Protein AF-A0AAD8YAI1-F1 (afdb_monomer_lite)

Foldseek 3Di:
DDPVVLVVVLVVLVVVPDPPQFFLCDPLNVVLVVLCVCPPPVNLVVVDDPVRVPDPVSVVVNVVSVVVSVLSVLLSCLLRPFAPQALSNLLVVCVVVDDDDPLEFEEEEAEESQLRCSLFNPLQVVLQVVLCVVCVVVVNNRHHYRGHRNYGYLDALQCCLPPPLSSVLSSQHQAYEYAYHLLLLVQQVDVVSQVCNCVGVVDPDGRDLVVRLVSVLSSVVSNVVRHPHQYEYEQYAAQWLDCPDPSNVSSVVSSVSLVCSLVVQCVVCVVPVPRHPSYYYFHLHVLLNVQQVVVCVPPVPPDDIQGSVQLVVQSSVLSSCCSVVVDFLVRQQVVPGNGRAARSRRHGGVNSSVSVSVSVSVVVVVVVD

Sequence (369 aa):
MNSSSLRQYLRSMNSRHIPPRQGRQGFWDKLLAGFLIAFSPIGVYYAASDNYRNNSNFTTTLVVTGIFGLVVLIAAEGLSRPPHNGPHEFVKQDEKKGKRDEDERVLVCLGDSLTHGACSANWVDDVGPYLTQQLQNKDKTTVKVNVVNAGQNSICTHTVLHEKVYDVVACQPDYIFIMIGTNDAMAIYRDDWAQERMHTWSLTEQPTEDVLIRNLTDTVKSLLDTTTANIAIATLPPFGENIDSDSNKIIQSINCRIKTLEYLFLGEIRNTRRETGRVSVIDVNSALWAEIIRQRSSHNITKTTHSIDKFLPYAIVMGMLHCVFGLSWNLVTRLLTGNAVLSESLHLNENGGCIVTNEVVKWLMDKMM

pLDDT: mean 84.52, std 16.37, range [33.59, 98.81]

Organism: NCBI:txid267567

Radius of gyration: 22.33 Å; chains: 1; bounding box: 77×53×48 Å

InterPro domains:
  IPR013830 SGNH hydrolase-type esterase domain [PF13472] (109-254)
  IPR036514 SGNH hydrolase superfamily [G3DSA:3.40.50.1110] (86-365)
  IPR051532 Diverse Ester Hydrolysis Enzymes [PTHR30383] (88-286)

Secondary structure (DSSP, 8-state):
--HHHHHHHHHHHHH--S---SSTT-HHHHHHHHHHHHT-HHHHHHHS-TTTTTSHHHHHHHHHHHHHHHHHHHHHHHHHSPPTT-HHHHHHHHHHH-SPPTTEEEEEEEESHHHH-SSS--HHHHHHHHHHHHHHTTT-TT-EEEEEEEE-TT--HHHIIIIIHHHHHHT--SEEEEE--HHHHHHHH-HHHHHHHHHHHT-SS---HHHHHHHHHHHHHHHHHH---EEEEEPPPPSSS-TTSHHHHHHHHHHHHHHHHHHHHHHHHTTSTT-TTSEEEE-HHHHHHHHHHHHHHHHT--PPPPPGGGHHHHHHHHHHHHHHH---HHHHHHHHT--SSBSSSSSB-HHHHHHHHHHHHHHHHHHT-

Structure (mmCIF, N/CA/C/O backbone):
data_AF-A0AAD8YAI1-F1
#
_entry.id   AF-A0AAD8YAI1-F1
#
loop_
_atom_site.group_PDB
_atom_site.id
_atom_site.type_symbol
_atom_site.label_atom_id
_atom_site.label_alt_id
_atom_site.label_comp_id
_atom_site.label_asym_id
_atom_site.label_entity_id
_atom_site.label_seq_id
_atom_site.pdbx_PDB_ins_code
_atom_site.Cartn_x
_atom_site.Cartn_y
_atom_site.Cartn_z
_atom_site.occupancy
_atom_site.B_iso_or_equiv
_atom_site.auth_seq_id
_atom_site.auth_comp_id
_atom_site.auth_asym_id
_atom_site.auth_atom_id
_atom_site.pdbx_PDB_model_num
ATOM 1 N N . MET A 1 1 ? -20.811 -13.460 10.511 1.00 50.59 1 MET A N 1
ATOM 2 C CA . MET A 1 1 ? -20.230 -14.746 10.989 1.00 50.59 1 MET A CA 1
ATOM 3 C C . MET A 1 1 ? -20.552 -14.947 12.464 1.00 50.59 1 MET A C 1
ATOM 5 O O . MET A 1 1 ? -20.643 -13.955 13.173 1.00 50.59 1 MET A O 1
ATOM 9 N N . ASN A 1 2 ? -20.727 -16.187 12.941 1.00 41.22 2 ASN A N 1
ATOM 10 C CA . ASN A 1 2 ? -20.906 -16.442 14.377 1.00 41.22 2 ASN A CA 1
ATOM 11 C C . ASN A 1 2 ? -19.535 -16.548 15.087 1.00 41.22 2 ASN A C 1
ATOM 13 O O . ASN A 1 2 ? -18.502 -16.787 14.461 1.00 41.22 2 ASN A O 1
ATOM 17 N N . SER A 1 3 ? -19.508 -16.390 16.408 1.00 47.94 3 SER A N 1
ATOM 18 C CA . SER A 1 3 ? -18.278 -16.451 17.215 1.00 47.94 3 SER A CA 1
ATOM 19 C C . SER A 1 3 ? -17.547 -17.804 17.146 1.00 47.94 3 SER A C 1
ATOM 21 O O . SER A 1 3 ? -16.361 -17.880 17.472 1.00 47.94 3 SER A O 1
ATOM 23 N N . SER A 1 4 ? -18.218 -18.873 16.701 1.00 46.91 4 SER A N 1
ATOM 24 C CA . SER A 1 4 ? -17.635 -20.215 16.592 1.00 46.91 4 SER A CA 1
ATOM 25 C C . SER A 1 4 ? -16.723 -20.373 15.369 1.00 46.91 4 SER A C 1
ATOM 27 O O . SER A 1 4 ? -15.661 -20.982 15.490 1.00 46.91 4 SER A O 1
ATOM 29 N N . SER A 1 5 ? -17.050 -19.741 14.234 1.00 57.69 5 SER A N 1
ATOM 30 C CA . SER A 1 5 ? -16.229 -19.804 13.017 1.00 57.69 5 SER A CA 1
ATOM 31 C C . SER A 1 5 ? -14.932 -18.998 13.138 1.00 57.69 5 SER A C 1
ATOM 33 O O . SER A 1 5 ? -13.891 -19.439 12.658 1.00 57.69 5 SER A O 1
ATOM 35 N N . LEU A 1 6 ? -14.955 -17.862 13.850 1.00 54.34 6 LEU A N 1
ATOM 36 C CA . LEU A 1 6 ? -13.740 -17.091 14.153 1.00 54.34 6 LEU A CA 1
ATOM 37 C C . LEU A 1 6 ? -12.808 -17.878 15.086 1.00 54.34 6 LEU A C 1
ATOM 39 O O . LEU A 1 6 ? -11.613 -17.974 14.833 1.00 54.34 6 LEU A O 1
ATOM 43 N N . ARG A 1 7 ? -13.355 -18.532 16.121 1.00 54.81 7 ARG A N 1
ATOM 44 C CA . ARG A 1 7 ? -12.572 -19.404 17.014 1.00 54.81 7 ARG A CA 1
ATOM 45 C C . ARG A 1 7 ? -11.975 -20.608 16.284 1.00 54.81 7 ARG A C 1
ATOM 47 O O . ARG A 1 7 ? -10.864 -21.018 16.607 1.00 54.81 7 ARG A O 1
ATOM 54 N N . GLN A 1 8 ? -12.683 -21.182 15.313 1.00 55.94 8 GLN A N 1
ATOM 55 C CA . GLN A 1 8 ? -12.158 -22.274 14.491 1.00 55.94 8 GLN A CA 1
ATOM 56 C C . GLN A 1 8 ? -11.035 -21.795 13.558 1.00 55.94 8 GLN A C 1
ATOM 58 O O . GLN A 1 8 ? -10.024 -22.486 13.430 1.00 55.94 8 GLN A O 1
ATOM 63 N N . TYR A 1 9 ? -11.159 -20.593 12.985 1.00 62.56 9 TYR A N 1
ATOM 64 C CA . TYR A 1 9 ? -10.095 -19.956 12.207 1.00 62.56 9 TYR A CA 1
ATOM 65 C C . TYR A 1 9 ? -8.844 -19.676 13.054 1.00 62.56 9 TYR A C 1
ATOM 67 O O . TYR A 1 9 ? -7.757 -20.119 12.687 1.00 62.56 9 TYR A O 1
ATOM 75 N N . LEU A 1 10 ? -9.001 -19.060 14.231 1.00 54.47 10 LEU A N 1
ATOM 76 C CA . LEU A 1 10 ? -7.910 -18.813 15.187 1.00 54.47 10 LEU A CA 1
ATOM 77 C C . LEU A 1 10 ? -7.203 -20.117 15.607 1.00 54.47 10 LEU A C 1
ATOM 79 O O . LEU A 1 10 ? -5.976 -20.197 15.639 1.00 54.47 10 LEU A O 1
ATOM 83 N N . ARG A 1 11 ? -7.964 -21.199 15.829 1.00 55.47 11 ARG A N 1
ATOM 84 C CA . ARG A 1 11 ? -7.396 -22.539 16.073 1.00 55.47 11 ARG A CA 1
ATOM 85 C C . ARG A 1 11 ? -6.626 -23.084 14.868 1.00 55.47 11 ARG A C 1
ATOM 87 O O . ARG A 1 11 ? -5.590 -23.717 15.055 1.00 55.47 11 ARG A O 1
ATOM 94 N N . SER A 1 12 ? -7.100 -22.831 13.648 1.00 56.34 12 SER A N 1
ATOM 95 C CA . SER A 1 12 ? -6.399 -23.231 12.422 1.00 56.34 12 SER A CA 1
ATOM 96 C C . SER A 1 12 ? -5.109 -22.431 12.194 1.00 56.34 12 SER A C 1
ATOM 98 O O . SER A 1 12 ? -4.113 -23.016 11.766 1.00 56.34 12 SER A O 1
ATOM 100 N N . MET A 1 13 ? -5.074 -21.147 12.579 1.00 52.41 13 MET A N 1
ATOM 101 C CA . MET A 1 13 ? -3.852 -20.333 12.603 1.00 52.41 13 MET A CA 1
ATOM 102 C C . MET A 1 13 ? -2.795 -20.943 13.528 1.00 52.41 13 MET A C 1
ATOM 104 O O . MET A 1 13 ? -1.653 -21.111 13.114 1.00 52.41 13 MET A O 1
ATOM 108 N N . ASN A 1 14 ? -3.181 -21.363 14.738 1.00 44.09 14 ASN A N 1
ATOM 109 C CA . ASN A 1 14 ? -2.258 -22.004 15.683 1.00 44.09 14 ASN A CA 1
ATOM 110 C C . ASN A 1 14 ? -1.660 -23.325 15.152 1.00 44.09 14 ASN A C 1
ATOM 112 O O . ASN A 1 14 ? -0.545 -23.690 15.528 1.00 44.09 14 ASN A O 1
ATOM 116 N N . SER A 1 15 ? -2.365 -24.024 14.252 1.00 38.72 15 SER A N 1
ATOM 117 C CA . SER A 1 15 ? -1.899 -25.277 13.633 1.00 38.72 15 SER A CA 1
ATOM 118 C C . SER A 1 15 ? -0.991 -25.096 12.404 1.00 38.72 15 SER A C 1
ATOM 120 O O . SER A 1 15 ? -0.271 -26.024 12.040 1.00 38.72 15 SER A O 1
ATOM 122 N N . ARG A 1 16 ? -0.971 -23.910 11.775 1.00 41.09 16 ARG A N 1
ATOM 123 C CA . ARG A 1 16 ? -0.048 -23.580 10.674 1.00 41.09 16 ARG A CA 1
ATOM 124 C C . ARG A 1 16 ? 1.193 -22.907 11.259 1.00 41.09 16 ARG A C 1
ATOM 126 O O . ARG A 1 16 ? 1.337 -21.694 11.225 1.00 41.09 16 ARG A O 1
ATOM 133 N N . HIS A 1 17 ? 2.078 -23.716 11.836 1.00 34.25 17 HIS A N 1
ATOM 134 C CA . HIS A 1 17 ? 3.231 -23.286 12.642 1.00 34.25 17 HIS A CA 1
ATOM 135 C C . HIS A 1 17 ? 4.399 -22.653 11.855 1.00 34.25 17 HIS A C 1
ATOM 137 O O . HIS A 1 17 ? 5.548 -22.697 12.289 1.00 34.25 17 HIS A O 1
ATOM 143 N N . ILE A 1 18 ? 4.126 -22.073 10.689 1.00 33.59 18 ILE A N 1
ATOM 144 C CA . ILE A 1 18 ? 5.107 -21.340 9.895 1.00 33.59 18 ILE A CA 1
ATOM 145 C C . ILE A 1 18 ? 4.375 -20.088 9.404 1.00 33.59 18 ILE A C 1
ATOM 147 O O . ILE A 1 18 ? 3.445 -20.244 8.605 1.00 33.59 18 ILE A O 1
ATOM 151 N N . PRO A 1 19 ? 4.724 -18.865 9.861 1.00 38.12 19 PRO A N 1
ATOM 152 C CA . PRO A 1 19 ? 4.250 -17.675 9.165 1.00 38.12 19 PRO A CA 1
ATOM 153 C C . PRO A 1 19 ? 4.671 -17.863 7.707 1.00 38.12 19 PRO A C 1
ATOM 155 O O . PRO A 1 19 ? 5.837 -18.199 7.479 1.00 38.12 19 PRO A O 1
ATOM 158 N N . PRO A 1 20 ? 3.764 -17.768 6.721 1.00 44.97 20 PRO A N 1
ATOM 159 C CA . PRO A 1 20 ? 4.169 -17.984 5.345 1.00 44.97 20 PRO A CA 1
ATOM 160 C C . PRO A 1 20 ? 5.327 -17.023 5.076 1.00 44.97 20 PRO A C 1
ATOM 162 O O . PRO A 1 20 ? 5.156 -15.810 5.221 1.00 44.97 20 PRO A O 1
ATOM 165 N N . ARG A 1 21 ? 6.515 -17.556 4.734 1.00 50.28 21 ARG A N 1
ATOM 166 C CA . ARG A 1 21 ? 7.537 -16.758 4.044 1.00 50.28 21 ARG A CA 1
ATOM 167 C C . ARG A 1 21 ? 6.783 -15.972 2.981 1.00 50.28 21 ARG A C 1
ATOM 169 O O . ARG A 1 21 ? 5.948 -16.554 2.284 1.00 50.28 21 ARG A O 1
ATOM 176 N N . GLN A 1 22 ? 6.946 -14.653 2.967 1.00 56.53 22 GLN A N 1
ATOM 177 C CA . GLN A 1 22 ? 6.039 -13.818 2.200 1.00 56.53 22 GLN A CA 1
ATOM 178 C C . GLN A 1 22 ? 6.107 -14.169 0.711 1.00 56.53 22 GLN A C 1
ATOM 180 O O . GLN A 1 22 ? 7.108 -13.923 0.047 1.00 56.53 22 GLN A O 1
ATOM 185 N N . GLY A 1 23 ? 5.009 -14.729 0.201 1.00 53.53 23 GLY A N 1
ATOM 186 C CA . GLY A 1 23 ? 4.851 -15.099 -1.202 1.00 53.53 23 GLY A CA 1
ATOM 187 C C . GLY A 1 23 ? 4.806 -16.608 -1.431 1.00 53.53 23 GLY A C 1
ATOM 188 O O . GLY A 1 23 ? 5.552 -17.387 -0.843 1.00 53.53 23 GLY A O 1
ATOM 189 N N . ARG A 1 24 ? 3.929 -17.034 -2.343 1.00 54.88 24 ARG A N 1
ATOM 190 C CA . ARG A 1 24 ? 4.043 -18.356 -2.963 1.00 54.88 24 ARG A CA 1
ATOM 191 C C . ARG A 1 24 ? 5.287 -18.302 -3.865 1.00 54.88 24 ARG A C 1
ATOM 193 O O . ARG A 1 24 ? 5.203 -17.774 -4.962 1.00 54.88 24 ARG A O 1
ATOM 200 N N . GLN A 1 25 ? 6.442 -18.769 -3.380 1.00 53.12 25 GLN A N 1
ATOM 201 C CA . GLN A 1 25 ? 7.738 -18.710 -4.088 1.00 53.12 25 GLN A CA 1
ATOM 202 C C . GLN A 1 25 ? 8.111 -17.283 -4.543 1.00 53.12 25 GLN A C 1
ATOM 204 O O . GLN A 1 25 ? 7.987 -16.933 -5.721 1.00 53.12 25 GLN A O 1
ATOM 209 N N . GLY A 1 26 ? 8.546 -16.444 -3.599 1.00 54.16 26 GLY A N 1
ATOM 210 C CA . GLY A 1 26 ? 8.821 -15.029 -3.852 1.00 54.16 26 GLY A CA 1
ATOM 211 C C . GLY A 1 26 ? 9.903 -14.792 -4.914 1.00 54.16 26 GLY A C 1
ATOM 212 O O . GLY A 1 26 ? 10.746 -15.647 -5.188 1.00 54.16 26 GLY A O 1
ATOM 213 N N . PHE A 1 27 ? 9.923 -13.589 -5.497 1.00 61.16 27 PHE A N 1
ATOM 214 C CA . PHE A 1 27 ? 10.999 -13.139 -6.394 1.00 61.16 27 PHE A CA 1
ATOM 215 C C . PHE A 1 27 ? 12.391 -13.362 -5.776 1.00 61.16 27 PHE A C 1
ATOM 217 O O . PHE A 1 27 ? 13.295 -13.850 -6.450 1.00 61.16 27 PHE A O 1
ATOM 224 N N . TRP A 1 28 ? 12.532 -13.093 -4.474 1.00 61.22 28 TRP A N 1
ATOM 225 C CA . TRP A 1 28 ? 13.762 -13.323 -3.717 1.00 61.22 28 TRP A CA 1
ATOM 226 C C . TRP A 1 28 ? 14.131 -14.801 -3.593 1.00 61.22 28 TRP A C 1
ATOM 228 O O . TRP A 1 28 ? 15.311 -15.122 -3.677 1.00 61.22 28 TRP A O 1
ATOM 238 N N . ASP A 1 29 ? 13.152 -15.706 -3.495 1.00 62.75 29 ASP A N 1
ATOM 239 C CA . ASP A 1 29 ? 13.409 -17.151 -3.513 1.00 62.75 29 ASP A CA 1
ATOM 240 C C . ASP A 1 29 ? 13.917 -17.600 -4.889 1.00 62.75 29 ASP A C 1
ATOM 242 O O . ASP A 1 29 ? 14.833 -18.414 -4.970 1.00 62.75 29 ASP A O 1
ATOM 246 N N . LYS A 1 30 ? 13.371 -17.044 -5.982 1.00 64.19 30 LYS A N 1
ATOM 247 C CA . LYS A 1 30 ? 13.841 -17.322 -7.352 1.00 64.19 30 LYS A CA 1
ATOM 248 C C . LYS A 1 30 ? 15.233 -16.745 -7.605 1.00 64.19 30 LYS A C 1
ATOM 250 O O . LYS A 1 30 ? 16.058 -17.413 -8.222 1.00 64.19 30 LYS A O 1
ATOM 255 N N . LEU A 1 31 ? 15.507 -15.536 -7.117 1.00 64.25 31 LEU A N 1
ATOM 256 C CA . LEU A 1 31 ? 16.817 -14.892 -7.230 1.00 64.25 31 LEU A CA 1
ATOM 257 C C . LEU A 1 31 ? 17.863 -15.658 -6.411 1.00 64.25 31 LEU A C 1
ATOM 259 O O . LEU A 1 31 ? 18.948 -15.946 -6.913 1.00 64.25 31 LEU A O 1
ATOM 263 N N . LEU A 1 32 ? 17.504 -16.081 -5.196 1.00 63.53 32 LEU A N 1
ATOM 264 C CA . LEU A 1 32 ? 18.340 -16.932 -4.358 1.00 63.53 32 LEU A CA 1
ATOM 265 C C . LEU A 1 32 ? 18.574 -18.304 -5.000 1.00 63.53 32 LEU A C 1
ATOM 267 O O . LEU A 1 32 ? 19.712 -18.757 -5.053 1.00 63.53 32 LEU A O 1
ATOM 271 N N . ALA A 1 33 ? 17.535 -18.957 -5.526 1.00 62.88 33 ALA A N 1
ATOM 272 C CA . ALA A 1 33 ? 17.666 -20.235 -6.222 1.00 62.88 33 ALA A CA 1
ATOM 273 C C . ALA A 1 33 ? 18.548 -20.108 -7.473 1.00 62.88 33 ALA A C 1
ATOM 275 O O . ALA A 1 33 ? 19.443 -20.924 -7.674 1.00 62.88 33 ALA A O 1
ATOM 276 N N . GLY A 1 34 ? 18.354 -19.057 -8.274 1.00 62.25 34 GLY A N 1
ATOM 277 C CA . GLY A 1 34 ? 19.193 -18.752 -9.432 1.00 62.25 34 GLY A CA 1
ATOM 278 C C . GLY A 1 34 ? 20.656 -18.534 -9.046 1.00 62.25 34 GLY A C 1
ATOM 279 O O . GLY A 1 34 ? 21.545 -19.093 -9.686 1.00 62.25 34 GLY A O 1
ATOM 280 N N . PHE A 1 35 ? 20.912 -17.801 -7.957 1.00 64.38 35 PHE A N 1
ATOM 281 C CA . PHE A 1 35 ? 22.257 -17.629 -7.413 1.00 64.38 35 PHE A CA 1
ATOM 282 C C . PHE A 1 35 ? 22.861 -18.960 -6.942 1.00 64.38 35 PHE A C 1
ATOM 284 O O . PHE A 1 35 ? 23.968 -19.307 -7.345 1.00 64.38 35 PHE A O 1
ATOM 291 N N . LEU A 1 36 ? 22.132 -19.738 -6.137 1.00 62.28 36 LEU A N 1
ATOM 292 C CA . LEU A 1 36 ? 22.597 -21.031 -5.630 1.00 62.28 36 LEU A CA 1
ATOM 293 C C . LEU A 1 36 ? 22.905 -22.018 -6.763 1.00 62.28 36 LEU A C 1
ATOM 295 O O . LEU A 1 36 ? 23.859 -22.783 -6.653 1.00 62.28 36 LEU A O 1
ATOM 299 N N . ILE A 1 37 ? 22.144 -21.988 -7.859 1.00 62.34 37 ILE A N 1
ATOM 300 C CA . ILE A 1 37 ? 22.394 -22.818 -9.043 1.00 62.34 37 ILE A CA 1
ATOM 301 C C . ILE A 1 37 ? 23.645 -22.332 -9.788 1.00 62.34 37 ILE A C 1
ATOM 303 O O . ILE A 1 37 ? 24.551 -23.129 -10.038 1.00 62.34 37 ILE A O 1
ATOM 307 N N . ALA A 1 38 ? 23.722 -21.037 -10.109 1.00 55.88 38 ALA A N 1
ATOM 308 C CA . ALA A 1 38 ? 24.805 -20.465 -10.911 1.00 55.88 38 ALA A CA 1
ATOM 309 C C . ALA A 1 38 ? 26.163 -20.436 -10.185 1.00 55.88 38 ALA A C 1
ATOM 311 O O . ALA A 1 38 ? 27.207 -20.517 -10.829 1.00 55.88 38 ALA A O 1
ATOM 312 N N . PHE A 1 39 ? 26.154 -20.354 -8.853 1.00 57.69 39 PHE A N 1
ATOM 313 C CA . PHE A 1 39 ? 27.347 -20.147 -8.029 1.00 57.69 39 PHE A CA 1
ATOM 314 C C . PHE A 1 39 ? 27.543 -21.223 -6.958 1.00 57.69 39 PHE A C 1
ATOM 316 O O . PHE A 1 39 ? 28.296 -21.024 -6.003 1.00 57.69 39 PHE A O 1
ATOM 323 N N . SER A 1 40 ? 26.899 -22.387 -7.111 1.00 60.12 40 SER A N 1
ATOM 324 C CA . SER A 1 40 ? 27.221 -23.538 -6.267 1.00 60.12 40 SER A CA 1
ATOM 325 C C . SER A 1 40 ? 28.721 -23.855 -6.365 1.00 60.12 40 SER A C 1
ATOM 327 O O . SER A 1 40 ? 29.305 -23.745 -7.450 1.00 60.12 40 SER A O 1
ATOM 329 N N . PRO A 1 41 ? 29.354 -24.319 -5.269 1.00 54.88 41 PRO A N 1
ATOM 330 C CA . PRO A 1 41 ? 30.733 -24.798 -5.305 1.00 54.88 41 PRO A CA 1
ATOM 331 C C . PRO A 1 41 ? 30.946 -25.817 -6.424 1.00 54.88 41 PRO A C 1
ATOM 333 O O . PRO A 1 41 ? 31.990 -25.815 -7.054 1.00 54.88 41 PRO A O 1
ATOM 336 N N . ILE A 1 42 ? 29.923 -26.622 -6.724 1.00 56.59 42 ILE A N 1
ATOM 337 C CA . ILE A 1 42 ? 29.889 -27.593 -7.818 1.00 56.59 42 ILE A CA 1
ATOM 338 C C . ILE A 1 42 ? 29.943 -26.895 -9.189 1.00 56.59 42 ILE A C 1
ATOM 340 O O . ILE A 1 42 ? 30.797 -27.235 -10.002 1.00 56.59 42 ILE A O 1
ATOM 344 N N . GLY A 1 43 ? 29.095 -25.895 -9.446 1.00 56.34 43 GLY A N 1
ATOM 345 C CA . GLY A 1 43 ? 29.077 -25.151 -10.713 1.00 56.34 43 GLY A CA 1
ATOM 346 C C . GLY A 1 43 ? 30.387 -24.410 -10.996 1.00 56.34 43 GLY A C 1
ATOM 347 O O . GLY A 1 43 ? 30.932 -24.512 -12.095 1.00 56.34 43 GLY A O 1
ATOM 348 N N . VAL A 1 44 ? 30.953 -23.750 -9.982 1.00 58.12 44 VAL A N 1
ATOM 349 C CA . VAL A 1 44 ? 32.259 -23.071 -10.083 1.00 58.12 44 VAL A CA 1
ATOM 350 C C . VAL A 1 44 ? 33.405 -24.085 -10.231 1.00 58.12 44 VAL A C 1
ATOM 352 O O . VAL A 1 44 ? 34.343 -23.856 -10.993 1.00 58.12 44 VAL A O 1
ATOM 355 N N . TYR A 1 45 ? 33.318 -25.236 -9.558 1.00 58.94 45 TYR A N 1
ATOM 356 C CA . TYR A 1 45 ? 34.311 -26.313 -9.631 1.00 58.94 45 TYR A CA 1
ATOM 357 C C . TYR A 1 45 ? 34.331 -27.038 -10.984 1.00 58.94 45 TYR A C 1
ATOM 359 O O . TYR A 1 45 ? 35.408 -27.448 -11.420 1.00 58.94 45 TYR A O 1
ATOM 367 N N . TYR A 1 46 ? 33.179 -27.183 -11.650 1.00 58.16 46 TYR A N 1
ATOM 368 C CA . TYR A 1 46 ? 33.070 -27.776 -12.990 1.00 58.16 46 TYR A CA 1
ATOM 369 C C . TYR A 1 46 ? 33.413 -26.791 -14.118 1.00 58.16 46 TYR A C 1
ATOM 371 O O . TYR A 1 46 ? 33.902 -27.220 -15.159 1.00 58.16 46 TYR A O 1
ATOM 379 N N . ALA A 1 47 ? 33.195 -25.487 -13.923 1.00 56.59 47 ALA A N 1
ATOM 380 C CA . ALA A 1 47 ? 33.562 -24.457 -14.900 1.00 56.59 47 ALA A CA 1
ATOM 381 C C . ALA A 1 47 ? 35.067 -24.115 -14.895 1.00 56.59 47 ALA A C 1
ATOM 383 O O . ALA A 1 47 ? 35.589 -23.582 -15.875 1.00 56.59 47 ALA A O 1
ATOM 384 N N . ALA A 1 48 ? 35.779 -24.416 -13.806 1.00 59.06 48 ALA A N 1
ATO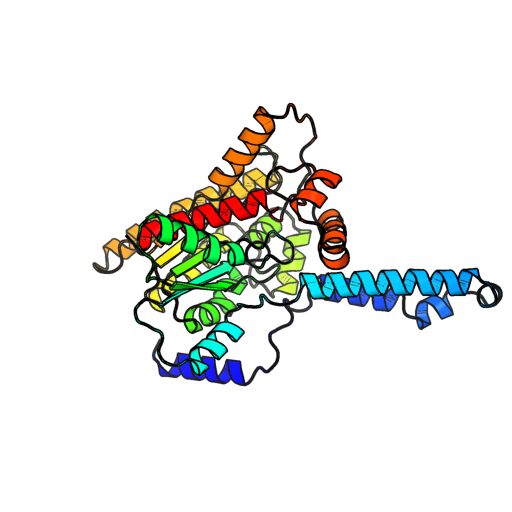M 385 C CA . ALA A 1 48 ? 37.213 -24.182 -13.685 1.00 59.06 48 ALA A CA 1
ATOM 386 C C . ALA A 1 48 ? 38.022 -25.346 -14.289 1.00 59.06 48 ALA A C 1
ATOM 388 O O . ALA A 1 48 ? 37.945 -26.476 -13.809 1.00 59.06 48 ALA A O 1
ATOM 389 N N . SER A 1 49 ? 38.838 -25.068 -15.313 1.00 58.03 49 SER A N 1
ATOM 390 C CA . SER A 1 49 ? 39.816 -26.038 -15.829 1.00 58.03 49 SER A CA 1
ATOM 391 C C . SER A 1 49 ? 40.876 -26.373 -14.770 1.00 58.03 49 SER A C 1
ATOM 393 O O . SER A 1 49 ? 41.129 -25.577 -13.861 1.00 58.03 49 SER A O 1
ATOM 395 N N . ASP A 1 50 ? 41.544 -27.524 -14.894 1.00 57.09 50 ASP A N 1
ATOM 396 C CA . ASP A 1 50 ? 42.547 -27.978 -13.914 1.00 57.09 50 ASP A CA 1
ATOM 397 C C . ASP A 1 50 ? 43.701 -26.978 -13.700 1.00 57.09 50 ASP A C 1
ATOM 399 O O . ASP A 1 50 ? 44.252 -26.895 -12.603 1.00 57.09 50 ASP A O 1
ATOM 403 N N . ASN A 1 51 ? 43.996 -26.126 -14.690 1.00 54.00 51 ASN A N 1
ATOM 404 C CA . ASN A 1 51 ? 44.993 -25.053 -14.578 1.00 54.00 51 ASN A CA 1
ATOM 405 C C . ASN A 1 51 ? 44.547 -23.868 -13.699 1.00 54.00 51 ASN A C 1
ATOM 407 O O . ASN A 1 51 ? 45.389 -23.097 -13.239 1.00 54.00 51 ASN A O 1
ATOM 411 N N . TYR A 1 52 ? 43.246 -23.697 -13.452 1.00 55.62 52 TYR A N 1
ATOM 412 C CA . TYR A 1 52 ? 42.718 -22.599 -12.636 1.00 55.62 52 TYR A CA 1
ATOM 413 C C . TYR A 1 52 ? 42.736 -22.929 -11.134 1.00 55.62 52 TYR A C 1
ATOM 415 O O . TYR A 1 52 ? 42.828 -22.025 -10.309 1.00 55.62 52 TYR A O 1
ATOM 423 N N . ARG A 1 53 ? 42.711 -24.219 -10.771 1.00 56.59 53 ARG A N 1
ATOM 424 C CA . ARG A 1 53 ? 42.533 -24.706 -9.388 1.00 56.59 53 ARG A CA 1
ATOM 425 C C . ARG A 1 53 ? 43.710 -24.415 -8.445 1.00 56.59 53 ARG A C 1
ATOM 427 O O . ARG A 1 53 ? 43.494 -24.290 -7.246 1.00 56.59 53 ARG A O 1
ATOM 434 N N . ASN A 1 54 ? 44.925 -24.253 -8.974 1.00 57.34 54 ASN A N 1
ATOM 435 C CA . ASN A 1 54 ? 46.146 -23.998 -8.189 1.00 57.34 54 ASN A CA 1
ATOM 436 C C . ASN A 1 54 ? 46.561 -22.514 -8.124 1.00 57.34 54 ASN A C 1
ATOM 438 O O . ASN A 1 54 ? 47.680 -22.203 -7.721 1.00 57.34 54 ASN A O 1
ATOM 442 N N . ASN A 1 55 ? 45.691 -21.589 -8.536 1.00 61.88 55 ASN A N 1
ATOM 443 C CA . ASN A 1 55 ? 46.018 -20.168 -8.643 1.00 61.88 55 ASN A CA 1
ATOM 444 C C . ASN A 1 55 ? 45.364 -19.348 -7.511 1.00 61.88 55 ASN A C 1
ATOM 446 O O . ASN A 1 55 ? 44.208 -19.585 -7.164 1.00 61.88 55 ASN A O 1
ATOM 450 N N . SER A 1 56 ? 46.055 -18.333 -6.978 1.00 61.84 56 SER A N 1
ATOM 451 C CA . SER A 1 56 ? 45.507 -17.366 -6.001 1.00 61.84 56 SER A CA 1
ATOM 452 C C . SER A 1 56 ? 44.225 -16.679 -6.497 1.00 61.84 56 SER A C 1
ATOM 454 O O . SER A 1 56 ? 43.367 -16.277 -5.705 1.00 61.84 56 SER A O 1
ATOM 456 N 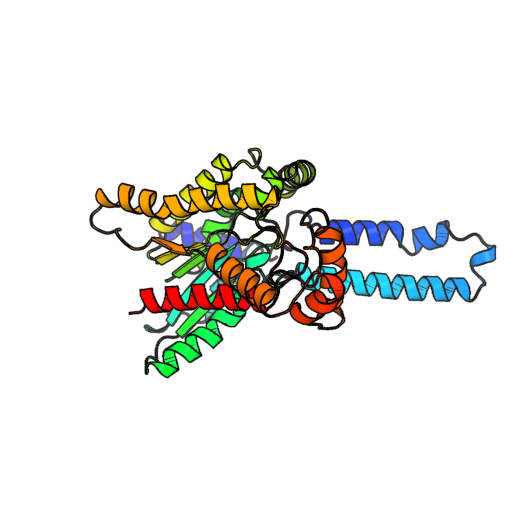N . ASN A 1 57 ? 44.055 -16.614 -7.817 1.00 66.94 57 ASN A N 1
ATOM 457 C CA . ASN A 1 57 ? 42.837 -16.152 -8.472 1.00 66.94 57 ASN A CA 1
ATOM 458 C C . ASN A 1 57 ? 41.610 -17.016 -8.137 1.00 66.94 57 ASN A C 1
ATOM 460 O O . ASN A 1 57 ? 40.534 -16.463 -7.949 1.00 66.94 57 ASN A O 1
ATOM 464 N N . PHE A 1 58 ? 41.749 -18.338 -7.980 1.00 70.06 58 PHE A N 1
ATOM 465 C CA . PHE A 1 58 ? 40.623 -19.225 -7.659 1.00 70.06 58 PHE A CA 1
ATOM 466 C C . PHE A 1 58 ? 40.092 -18.991 -6.242 1.00 70.06 58 PHE A C 1
ATOM 468 O O . PHE A 1 58 ? 38.886 -18.834 -6.046 1.00 70.06 58 PHE A O 1
ATOM 475 N N . THR A 1 59 ? 40.990 -18.870 -5.262 1.00 73.31 59 THR A N 1
ATOM 476 C CA . THR A 1 59 ? 40.627 -18.505 -3.885 1.00 73.31 59 THR A CA 1
ATOM 477 C C . THR A 1 59 ? 39.962 -17.130 -3.839 1.00 73.31 59 THR A C 1
ATOM 479 O O . THR A 1 59 ? 38.943 -16.959 -3.174 1.00 73.31 59 THR A O 1
ATOM 482 N N . THR A 1 60 ? 40.485 -16.161 -4.595 1.00 75.19 60 THR A N 1
ATOM 483 C CA . THR A 1 60 ? 39.900 -14.815 -4.693 1.00 75.19 60 THR A CA 1
ATOM 484 C C . THR A 1 60 ? 38.485 -14.859 -5.280 1.00 75.19 60 THR A C 1
ATOM 486 O O . THR A 1 60 ? 37.568 -14.271 -4.710 1.00 75.19 60 THR A O 1
ATOM 489 N N . THR A 1 61 ? 38.269 -15.602 -6.371 1.00 76.62 61 THR A N 1
ATOM 490 C CA . THR A 1 61 ? 36.941 -15.788 -6.978 1.00 76.62 61 THR A CA 1
ATOM 491 C C . THR A 1 61 ? 35.954 -16.434 -6.008 1.00 76.62 61 THR A C 1
ATOM 493 O O . THR A 1 61 ? 34.818 -15.970 -5.907 1.00 76.62 61 THR A O 1
ATOM 496 N N . LEU A 1 62 ? 36.374 -17.460 -5.262 1.00 77.38 62 LEU A N 1
ATOM 497 C CA . LEU A 1 62 ? 35.531 -18.103 -4.251 1.00 77.38 62 LEU A CA 1
ATOM 498 C C . LEU A 1 62 ? 35.140 -17.136 -3.130 1.00 77.38 62 LEU A C 1
ATOM 500 O O . LEU A 1 62 ? 33.969 -17.079 -2.762 1.00 77.38 62 LEU A O 1
ATOM 504 N N . VAL A 1 63 ? 36.089 -16.346 -2.622 1.00 79.00 63 VAL A N 1
ATOM 505 C CA . VAL A 1 63 ? 35.824 -15.351 -1.572 1.00 79.00 63 VAL A CA 1
ATOM 506 C C . VAL A 1 63 ? 34.852 -14.279 -2.065 1.00 79.00 63 VAL A C 1
ATOM 508 O O . VAL A 1 63 ? 33.860 -14.007 -1.392 1.00 79.00 63 VAL A O 1
ATOM 511 N N . VAL A 1 64 ? 35.076 -13.708 -3.253 1.00 79.06 64 VAL A N 1
ATOM 512 C CA . VAL A 1 64 ? 34.185 -12.684 -3.831 1.00 79.06 64 VAL A CA 1
ATOM 513 C C . VAL A 1 64 ? 32.779 -13.239 -4.065 1.00 79.06 64 VAL A C 1
ATOM 515 O O . VAL A 1 64 ? 31.794 -12.594 -3.711 1.00 79.06 64 VAL A O 1
ATOM 518 N N . THR A 1 65 ? 32.677 -14.459 -4.596 1.00 76.44 65 THR A N 1
ATOM 519 C CA . THR A 1 65 ? 31.388 -15.132 -4.817 1.00 76.44 65 THR A CA 1
ATOM 520 C C . THR A 1 65 ? 30.674 -15.413 -3.495 1.00 76.44 65 THR A C 1
ATOM 522 O O . THR A 1 65 ? 29.470 -15.193 -3.387 1.00 76.44 65 THR A O 1
ATOM 525 N N . GLY A 1 66 ? 31.412 -15.844 -2.467 1.00 78.31 66 GLY A N 1
ATOM 526 C CA . GLY A 1 66 ? 30.878 -16.067 -1.126 1.00 78.31 66 GLY A CA 1
ATOM 527 C C . GLY A 1 66 ? 30.340 -14.786 -0.485 1.00 78.31 66 GLY A C 1
ATOM 528 O O . GLY A 1 66 ? 29.232 -14.791 0.047 1.00 78.31 66 GLY A O 1
ATOM 529 N N . ILE A 1 67 ? 31.076 -13.673 -0.593 1.00 82.31 67 ILE A N 1
ATOM 530 C CA . ILE A 1 67 ? 30.632 -12.357 -0.104 1.00 82.31 67 ILE A CA 1
ATOM 531 C C . ILE A 1 67 ? 29.370 -11.909 -0.843 1.00 82.31 67 ILE A C 1
ATOM 533 O O . ILE A 1 67 ? 28.405 -11.488 -0.208 1.00 82.31 67 ILE A O 1
ATOM 537 N N . PHE A 1 68 ? 29.347 -12.030 -2.171 1.00 80.12 68 PHE A N 1
ATOM 538 C CA . PHE A 1 68 ? 28.173 -11.668 -2.961 1.00 80.12 68 PHE A CA 1
ATOM 539 C C . PHE A 1 68 ? 26.953 -12.530 -2.600 1.00 80.12 68 PHE A C 1
ATOM 541 O O . PHE A 1 68 ? 25.858 -12.003 -2.418 1.00 80.12 68 PHE A O 1
ATOM 548 N N . GLY A 1 69 ? 27.142 -13.838 -2.407 1.00 77.75 69 GLY A N 1
ATOM 549 C CA . GLY A 1 69 ? 26.083 -14.735 -1.948 1.00 77.75 69 GLY A CA 1
ATOM 550 C C . GLY A 1 69 ? 25.533 -14.360 -0.575 1.00 77.75 69 GLY A C 1
ATOM 551 O O . GLY A 1 69 ? 24.319 -14.359 -0.378 1.00 77.75 69 GLY A O 1
ATOM 552 N N . LEU A 1 70 ? 26.406 -13.971 0.358 1.00 81.81 70 LEU A N 1
ATOM 553 C CA . LEU A 1 70 ? 25.998 -13.481 1.673 1.00 81.81 70 LEU A CA 1
ATOM 554 C C . LEU A 1 70 ? 25.195 -12.175 1.574 1.00 81.81 70 LEU A C 1
ATOM 556 O O . LEU A 1 70 ? 24.170 -12.041 2.234 1.00 81.81 70 LEU A O 1
ATOM 560 N N . VAL A 1 71 ? 25.618 -11.239 0.721 1.00 82.88 71 VAL A N 1
ATOM 561 C CA . VAL A 1 71 ? 24.889 -9.987 0.449 1.00 82.88 71 VAL A CA 1
ATOM 562 C C . VAL A 1 71 ? 23.485 -10.268 -0.086 1.00 82.88 71 VAL A C 1
ATOM 564 O O . VAL A 1 71 ? 22.515 -9.699 0.413 1.00 82.88 71 VAL A O 1
ATOM 567 N N . VAL A 1 72 ? 23.358 -11.179 -1.056 1.00 79.00 72 VAL A N 1
ATOM 568 C CA . VAL A 1 72 ? 22.058 -11.589 -1.608 1.00 79.00 72 VAL A CA 1
ATOM 569 C C . VAL A 1 72 ? 21.182 -12.232 -0.534 1.00 79.00 72 VAL A C 1
ATOM 571 O O . VAL A 1 72 ? 19.996 -11.926 -0.470 1.00 79.00 72 VAL A O 1
ATOM 574 N N . LEU A 1 73 ? 21.747 -13.079 0.330 1.00 80.25 73 LEU A N 1
ATOM 575 C CA . LEU A 1 73 ? 21.017 -13.709 1.434 1.00 80.25 73 LEU A CA 1
ATOM 576 C C . LEU A 1 73 ? 20.503 -12.686 2.452 1.00 80.25 73 LEU A C 1
ATOM 578 O O . LEU A 1 73 ? 19.336 -12.745 2.828 1.00 80.25 73 LEU A O 1
ATOM 582 N N . ILE A 1 74 ? 21.349 -11.740 2.873 1.00 83.00 74 ILE A N 1
ATOM 583 C CA . ILE A 1 74 ? 20.962 -10.672 3.807 1.00 83.00 74 ILE A CA 1
ATOM 584 C C . ILE A 1 74 ? 19.848 -9.815 3.201 1.00 83.00 74 ILE A C 1
ATOM 586 O O . ILE A 1 74 ? 18.863 -9.528 3.879 1.00 83.00 74 ILE A O 1
ATOM 590 N N . ALA A 1 75 ? 19.972 -9.437 1.925 1.00 80.94 75 ALA A N 1
ATOM 591 C CA . ALA A 1 75 ? 18.944 -8.668 1.233 1.00 80.94 75 ALA A CA 1
ATOM 592 C C . ALA A 1 75 ? 17.640 -9.468 1.089 1.00 80.94 75 ALA A C 1
ATOM 594 O O . ALA A 1 75 ? 16.572 -8.954 1.395 1.00 80.94 75 ALA A O 1
ATOM 595 N N . ALA A 1 76 ? 17.709 -10.740 0.687 1.00 79.00 76 ALA A N 1
ATOM 596 C CA . ALA A 1 76 ? 16.532 -11.593 0.557 1.00 79.00 76 ALA A CA 1
ATOM 597 C C . ALA A 1 76 ? 15.795 -11.748 1.895 1.00 79.00 76 ALA A C 1
ATOM 599 O O . ALA A 1 76 ? 14.576 -11.599 1.934 1.00 79.00 76 ALA A O 1
ATOM 600 N N . GLU A 1 77 ? 16.514 -11.995 2.992 1.00 81.75 77 GLU A N 1
ATOM 601 C CA . GLU A 1 77 ? 15.918 -12.087 4.328 1.00 81.75 77 GLU A CA 1
ATOM 602 C C . GLU A 1 77 ? 15.320 -10.741 4.759 1.00 81.75 77 GLU A C 1
ATOM 604 O O . GLU A 1 77 ? 14.151 -10.680 5.132 1.00 81.75 77 GLU A O 1
ATOM 609 N N . GLY A 1 78 ? 16.080 -9.648 4.644 1.00 82.31 78 GLY A N 1
ATOM 610 C CA . GLY A 1 78 ? 15.626 -8.312 5.041 1.00 82.31 78 GLY A CA 1
ATOM 611 C C . GLY A 1 78 ? 14.385 -7.843 4.281 1.00 82.31 78 GLY A C 1
ATOM 612 O O . GLY A 1 78 ? 13.503 -7.223 4.869 1.00 82.31 78 GLY A O 1
ATOM 613 N N . LEU A 1 79 ? 14.285 -8.189 2.997 1.00 82.88 79 LEU A N 1
ATOM 614 C CA . LEU A 1 79 ? 13.195 -7.758 2.123 1.00 82.88 79 LEU A CA 1
ATOM 615 C C . LEU A 1 79 ? 11.982 -8.697 2.145 1.00 82.88 79 LEU A C 1
ATOM 617 O O . LEU A 1 79 ? 10.915 -8.293 1.695 1.00 82.88 79 LEU A O 1
ATOM 621 N N . SER A 1 80 ? 12.111 -9.937 2.633 1.00 80.50 80 SER A N 1
ATOM 622 C CA . SER A 1 80 ? 11.014 -10.926 2.647 1.00 80.50 80 SER A CA 1
ATOM 623 C C . SER A 1 80 ? 10.481 -11.267 4.036 1.00 80.50 80 SER A C 1
ATOM 625 O O . SER A 1 80 ? 9.430 -11.911 4.150 1.00 80.50 80 SER A O 1
ATOM 627 N N . ARG A 1 81 ? 11.186 -10.856 5.095 1.00 83.88 81 ARG A N 1
ATOM 628 C CA . ARG A 1 81 ? 10.765 -11.108 6.469 1.00 83.88 81 ARG A CA 1
ATOM 629 C C . ARG A 1 81 ? 9.413 -10.438 6.734 1.00 83.88 81 ARG A C 1
ATOM 631 O O . ARG A 1 81 ? 9.291 -9.245 6.478 1.00 83.88 81 ARG A O 1
ATOM 638 N N . PRO A 1 82 ? 8.419 -11.160 7.287 1.00 84.56 82 PRO A N 1
ATOM 639 C CA . PRO A 1 82 ? 7.137 -10.564 7.641 1.00 84.56 82 PRO A CA 1
ATOM 640 C C . PRO A 1 82 ? 7.288 -9.371 8.598 1.00 84.56 82 PRO A C 1
ATOM 642 O O . PRO A 1 82 ? 8.230 -9.361 9.402 1.00 84.56 82 PRO A O 1
ATOM 645 N N . PRO A 1 83 ? 6.339 -8.415 8.594 1.00 89.56 83 PRO A N 1
ATOM 646 C CA . PRO A 1 83 ? 6.340 -7.324 9.554 1.00 89.56 83 PRO A CA 1
ATOM 647 C C . PRO A 1 83 ? 6.321 -7.862 10.985 1.00 89.56 83 PRO A C 1
ATOM 649 O O . PRO A 1 83 ? 5.593 -8.805 11.308 1.00 89.56 83 PRO A O 1
ATOM 652 N N . HIS A 1 84 ? 7.124 -7.255 11.855 1.00 86.69 84 HIS A N 1
ATOM 653 C CA . HIS A 1 84 ? 7.284 -7.705 13.239 1.00 86.69 84 HIS A CA 1
ATOM 654 C C . HIS A 1 84 ? 5.981 -7.589 14.058 1.00 86.69 84 HIS A C 1
ATOM 656 O O . HIS A 1 84 ? 5.741 -8.383 14.963 1.00 86.69 84 HIS A O 1
ATOM 662 N N . ASN A 1 85 ? 5.132 -6.622 13.708 1.00 89.00 85 ASN A N 1
ATOM 663 C CA . ASN A 1 85 ? 3.811 -6.330 14.266 1.00 89.00 85 ASN A CA 1
ATOM 664 C C . ASN A 1 85 ? 2.674 -6.792 13.332 1.00 89.00 85 ASN A C 1
ATOM 666 O O . ASN A 1 85 ? 1.625 -6.151 13.258 1.00 89.00 85 ASN A O 1
ATOM 670 N N . GLY A 1 86 ? 2.873 -7.882 12.583 1.00 94.31 86 GLY A N 1
ATOM 671 C CA . GLY A 1 86 ? 1.844 -8.427 11.696 1.00 94.31 86 GLY A CA 1
ATOM 672 C C . GLY A 1 86 ? 0.652 -9.070 12.429 1.00 94.31 86 GLY A C 1
ATOM 673 O O . GLY A 1 86 ? 0.755 -9.372 13.621 1.00 94.31 86 GLY A O 1
ATOM 674 N N . PRO A 1 87 ? -0.469 -9.351 11.727 1.00 94.69 87 PRO A N 1
ATOM 675 C CA . PRO A 1 87 ? -1.701 -9.872 12.331 1.00 94.69 87 PRO A CA 1
ATOM 676 C C . PRO A 1 87 ? -1.515 -11.108 13.215 1.00 94.69 87 PRO A C 1
ATOM 678 O O . PRO A 1 87 ? -2.056 -11.170 14.314 1.00 94.69 87 PRO A O 1
ATOM 681 N N . HIS A 1 88 ? -0.714 -12.081 12.770 1.00 90.94 88 HIS A N 1
ATOM 682 C CA . HIS A 1 88 ? -0.488 -13.318 13.520 1.00 90.94 88 HIS A CA 1
ATOM 683 C C . HIS A 1 88 ? 0.198 -13.069 14.871 1.00 90.94 88 HIS A C 1
ATOM 685 O O . HIS A 1 88 ? -0.259 -13.558 15.905 1.00 90.94 88 HIS A O 1
ATOM 691 N N . GLU A 1 89 ? 1.284 -12.291 14.868 1.00 91.38 89 GLU A N 1
ATOM 692 C CA . GLU A 1 89 ? 2.011 -11.966 16.096 1.00 91.38 89 GLU A CA 1
ATOM 693 C C . GLU A 1 89 ? 1.178 -11.070 17.011 1.00 91.38 89 GLU A C 1
ATOM 695 O O . GLU A 1 89 ? 1.161 -11.293 18.221 1.00 91.38 89 GLU A O 1
ATOM 700 N N . PHE A 1 90 ? 0.427 -10.121 16.443 1.00 94.12 90 PHE A N 1
ATOM 701 C CA . PHE A 1 90 ? -0.484 -9.273 17.205 1.00 94.12 90 PHE A CA 1
ATOM 702 C C . PHE A 1 90 ? -1.558 -10.095 17.927 1.00 94.12 90 PHE A C 1
ATOM 704 O O . PHE A 1 90 ? -1.674 -10.002 19.145 1.00 94.12 90 PHE A O 1
ATOM 711 N N . VAL A 1 91 ? -2.289 -10.958 17.213 1.00 93.19 91 VAL A N 1
ATOM 712 C CA . VAL A 1 91 ? -3.352 -11.796 17.797 1.00 93.19 91 VAL A CA 1
ATOM 713 C C . VAL A 1 91 ? -2.804 -12.683 18.913 1.00 93.19 91 VAL A C 1
ATOM 715 O O . VAL A 1 91 ? -3.394 -12.771 19.986 1.00 93.19 91 VAL A O 1
ATOM 718 N N . LYS A 1 92 ? -1.635 -13.292 18.709 1.00 91.12 92 LYS A N 1
ATOM 719 C CA . LYS A 1 92 ? -0.976 -14.126 19.722 1.00 91.12 92 LYS A CA 1
ATOM 720 C C . LYS A 1 92 ? -0.587 -13.337 20.976 1.00 91.12 92 LYS A C 1
ATOM 722 O O . LYS A 1 92 ? -0.604 -13.888 22.078 1.00 91.12 92 LYS A O 1
ATOM 727 N N . GLN A 1 93 ? -0.179 -12.079 20.824 1.00 91.25 93 GLN A N 1
ATOM 728 C CA . GLN A 1 93 ? 0.138 -11.198 21.949 1.00 91.25 93 GLN A CA 1
ATOM 729 C C . GLN A 1 93 ? -1.134 -10.723 22.663 1.00 91.25 93 GLN A C 1
ATOM 731 O O . GLN A 1 93 ? -1.173 -10.758 23.892 1.00 91.25 93 GLN A O 1
ATOM 736 N N . ASP A 1 94 ? -2.177 -10.362 21.913 1.00 90.19 94 ASP A N 1
ATOM 737 C CA . ASP A 1 94 ? -3.474 -9.925 22.445 1.00 90.19 94 ASP A CA 1
ATOM 738 C C . ASP A 1 94 ? -4.151 -11.054 23.241 1.00 90.19 94 ASP A C 1
ATOM 740 O O . ASP A 1 94 ? -4.554 -10.856 24.385 1.00 90.19 94 ASP A O 1
ATOM 744 N N . GLU A 1 95 ? -4.149 -12.287 22.717 1.00 89.00 95 GLU A N 1
ATOM 745 C CA . GLU A 1 95 ? -4.662 -13.472 23.422 1.00 89.00 95 GLU A CA 1
ATOM 746 C C . GLU A 1 95 ? -3.935 -13.728 24.751 1.00 89.00 95 GLU A C 1
ATOM 748 O O . GLU A 1 95 ? -4.564 -14.110 25.740 1.00 89.00 95 GLU A O 1
ATOM 753 N N . LYS A 1 96 ? -2.614 -13.506 24.795 1.00 91.19 96 LYS A N 1
ATOM 754 C CA . LYS A 1 96 ? -1.822 -13.634 26.028 1.00 91.19 96 LYS A CA 1
ATOM 755 C C . LYS A 1 96 ? -2.096 -12.505 27.017 1.00 91.19 96 LYS A C 1
ATOM 757 O O . LYS A 1 96 ? -2.081 -12.760 28.219 1.00 91.19 96 LYS A O 1
ATOM 762 N N . LYS A 1 97 ? -2.306 -11.276 26.529 1.00 90.75 97 LYS A N 1
ATOM 763 C CA . LYS A 1 97 ? -2.639 -10.114 27.366 1.00 90.75 97 LYS A CA 1
ATOM 764 C C . LYS A 1 97 ? -4.036 -10.270 27.983 1.00 90.75 97 LYS A C 1
ATOM 766 O O . LYS A 1 97 ? -4.236 -9.902 29.138 1.00 90.75 97 LYS A O 1
ATOM 771 N N . GLY A 1 98 ? -4.981 -10.852 27.246 1.00 88.44 98 GLY A N 1
ATOM 772 C CA . GLY A 1 98 ? -6.367 -11.009 27.672 1.00 88.44 98 GLY A CA 1
ATOM 773 C C . GLY A 1 98 ? -7.211 -9.789 27.304 1.00 88.44 98 GLY A C 1
ATOM 774 O O . GLY A 1 98 ? -7.183 -9.325 26.170 1.00 88.44 98 GLY A O 1
ATOM 775 N N . LYS A 1 99 ? -8.022 -9.282 28.239 1.00 88.00 99 LYS A N 1
ATOM 776 C CA . LYS A 1 99 ? -8.897 -8.133 27.961 1.00 88.00 99 LYS A CA 1
ATOM 777 C C . LYS A 1 99 ? -8.050 -6.865 27.771 1.00 88.00 99 LYS A C 1
ATOM 779 O O . LYS A 1 99 ? -7.272 -6.520 28.656 1.00 88.00 99 LYS A O 1
ATOM 784 N N . ARG A 1 100 ? -8.236 -6.172 26.642 1.00 89.50 100 ARG A N 1
ATOM 785 C CA . ARG A 1 100 ? -7.657 -4.844 26.387 1.00 89.50 100 ARG A CA 1
ATOM 786 C C . ARG A 1 100 ? -8.240 -3.788 27.326 1.00 89.50 100 ARG A C 1
ATOM 788 O O . ARG A 1 100 ? -9.393 -3.895 27.756 1.00 89.50 100 ARG A O 1
ATOM 795 N N . ASP A 1 101 ? -7.432 -2.777 27.621 1.00 89.56 101 ASP A N 1
ATOM 796 C CA . ASP A 1 101 ? -7.864 -1.606 28.385 1.00 89.56 101 ASP A CA 1
ATOM 797 C C . ASP A 1 101 ? -8.879 -0.795 27.558 1.00 89.56 101 ASP A C 1
ATOM 799 O O . ASP A 1 101 ? -8.861 -0.847 26.329 1.00 89.56 101 ASP A O 1
ATOM 803 N N . GLU A 1 102 ? -9.784 -0.055 28.203 1.00 86.50 102 GLU A N 1
ATOM 804 C CA . GLU A 1 102 ? -10.886 0.637 27.500 1.00 86.50 102 GLU A CA 1
ATOM 805 C C . GLU A 1 102 ? -10.401 1.725 26.522 1.00 86.50 102 GLU A C 1
ATOM 807 O O . GLU A 1 102 ? -11.057 1.999 25.513 1.00 86.50 102 GLU A O 1
ATOM 812 N N . ASP A 1 103 ? -9.223 2.289 26.794 1.00 88.88 103 ASP A N 1
ATOM 813 C CA . ASP A 1 103 ? -8.573 3.312 25.973 1.00 88.88 103 ASP A CA 1
ATOM 814 C C . ASP A 1 103 ? -7.610 2.730 24.919 1.00 88.88 103 ASP A C 1
ATOM 816 O O . ASP A 1 103 ? -7.027 3.478 24.127 1.00 88.88 103 ASP A O 1
ATOM 820 N N . GLU A 1 104 ? -7.438 1.402 24.873 1.00 92.94 104 GLU A N 1
ATOM 821 C CA . GLU A 1 104 ? -6.627 0.746 23.849 1.00 92.94 104 GLU A CA 1
ATOM 822 C C . GLU A 1 104 ? -7.430 0.490 22.572 1.00 92.94 104 GLU A C 1
ATOM 824 O O . GLU A 1 104 ? -8.446 -0.206 22.561 1.00 92.94 104 GLU A O 1
ATOM 829 N N . ARG A 1 105 ? -6.915 1.011 21.459 1.00 95.19 105 ARG A N 1
ATOM 830 C CA . ARG A 1 105 ? -7.477 0.867 20.115 1.00 95.19 105 ARG A CA 1
ATOM 831 C C . ARG A 1 105 ? -6.532 0.104 19.205 1.00 95.19 105 ARG A C 1
ATOM 833 O O . ARG A 1 105 ? -5.322 0.089 19.427 1.00 95.19 105 ARG A O 1
ATOM 840 N N . VAL A 1 106 ? -7.073 -0.505 18.157 1.00 97.81 106 VAL A N 1
ATOM 841 C CA . VAL A 1 106 ? -6.295 -1.244 17.156 1.00 97.81 106 VAL A CA 1
ATOM 842 C C . VAL A 1 106 ? -6.504 -0.640 15.775 1.00 97.81 106 VAL A C 1
ATOM 844 O O . VAL A 1 106 ? -7.632 -0.570 15.285 1.00 97.81 106 VAL A O 1
ATOM 847 N N . LEU A 1 107 ? -5.401 -0.238 15.144 1.00 98.62 107 LEU A N 1
ATOM 848 C CA . LEU A 1 107 ? -5.340 0.095 13.725 1.00 98.62 107 LEU A CA 1
ATOM 849 C C . LEU A 1 107 ? -4.695 -1.066 12.971 1.00 98.62 107 LEU A C 1
ATOM 851 O O . LEU A 1 107 ? -3.568 -1.440 13.279 1.00 98.62 107 LEU A O 1
ATOM 855 N N . VAL A 1 108 ? -5.365 -1.581 11.944 1.00 98.81 108 VAL A N 1
ATOM 856 C CA . VAL A 1 108 ? -4.761 -2.512 10.984 1.00 98.81 108 VAL A CA 1
ATOM 857 C C . VAL A 1 108 ? -4.493 -1.793 9.663 1.00 98.81 108 VAL A C 1
ATOM 859 O O . VAL A 1 108 ? -5.423 -1.331 9.004 1.00 98.81 108 VAL A O 1
ATOM 862 N N . CYS A 1 109 ? -3.225 -1.727 9.262 1.00 98.81 109 CYS A N 1
ATOM 863 C CA . CYS A 1 109 ? -2.792 -1.221 7.961 1.00 98.81 109 CYS A CA 1
ATOM 864 C C . CYS A 1 109 ? -2.702 -2.388 6.972 1.00 98.81 109 CYS A C 1
ATOM 866 O O . CYS A 1 109 ? -1.818 -3.234 7.091 1.00 98.81 109 CYS A O 1
ATOM 868 N N . LEU A 1 110 ? -3.622 -2.453 6.012 1.00 98.69 110 LEU A N 1
ATOM 869 C CA . LEU A 1 110 ? -3.741 -3.518 5.017 1.00 98.69 110 LEU A CA 1
ATOM 870 C C . LEU A 1 110 ? -3.223 -3.045 3.658 1.00 98.69 110 LEU A C 1
ATOM 872 O O . LEU A 1 110 ? -3.716 -2.057 3.112 1.00 98.69 110 LEU A O 1
ATOM 876 N N . GLY A 1 111 ? -2.280 -3.783 3.074 1.00 98.06 111 GLY A N 1
ATOM 877 C CA . GLY A 1 111 ? -1.757 -3.416 1.765 1.00 98.06 111 GLY A CA 1
ATOM 878 C C . GLY A 1 111 ? -0.681 -4.334 1.212 1.00 98.06 111 GLY A C 1
ATOM 879 O O . GLY A 1 111 ? -0.515 -5.475 1.642 1.00 98.06 111 GLY A O 1
ATOM 880 N N . ASP A 1 112 ? 0.040 -3.816 0.225 1.00 96.81 112 ASP A N 1
ATOM 881 C CA . ASP A 1 112 ? 1.123 -4.513 -0.467 1.00 96.81 112 ASP A CA 1
ATOM 882 C C . ASP A 1 112 ? 2.512 -4.180 0.121 1.00 96.81 112 ASP A C 1
ATOM 884 O O . ASP A 1 112 ? 2.647 -3.919 1.322 1.00 96.81 112 ASP A O 1
ATOM 888 N N . SER A 1 113 ? 3.561 -4.196 -0.711 1.00 95.19 113 SER A N 1
ATOM 889 C CA . SER A 1 113 ? 4.936 -3.883 -0.312 1.00 95.19 113 SER A CA 1
ATOM 890 C C . SER A 1 113 ? 5.112 -2.459 0.211 1.00 95.19 113 SER A C 1
ATOM 892 O O . SER A 1 113 ? 5.995 -2.221 1.038 1.00 95.19 113 SER A O 1
ATOM 894 N N . LEU A 1 114 ? 4.260 -1.519 -0.210 1.00 97.56 114 LEU A N 1
ATOM 895 C CA . LEU A 1 114 ? 4.275 -0.155 0.313 1.00 97.56 114 LEU A CA 1
ATOM 896 C C . LEU A 1 114 ? 3.857 -0.111 1.781 1.00 97.56 114 LEU A C 1
ATOM 898 O O . LEU A 1 114 ? 4.413 0.660 2.552 1.00 97.56 114 LEU A O 1
ATOM 902 N N . THR A 1 115 ? 2.888 -0.942 2.170 1.00 98.25 115 THR A N 1
ATOM 903 C CA . THR A 1 115 ? 2.437 -1.073 3.565 1.00 98.25 115 THR A CA 1
ATOM 904 C C . THR A 1 115 ? 3.395 -1.942 4.369 1.00 98.25 115 THR A C 1
ATOM 906 O O . THR A 1 115 ? 3.682 -1.649 5.524 1.00 98.25 115 THR A O 1
ATOM 909 N N . HIS A 1 116 ? 3.955 -2.977 3.745 1.00 96.25 116 HIS A N 1
ATOM 910 C CA . HIS A 1 116 ? 4.948 -3.829 4.384 1.00 96.25 116 HIS A CA 1
ATOM 911 C C . HIS A 1 116 ? 6.178 -3.048 4.863 1.00 96.25 116 HIS A C 1
ATOM 913 O O . HIS A 1 116 ? 6.706 -3.332 5.934 1.00 96.25 116 HIS A O 1
ATOM 919 N N . GLY A 1 117 ? 6.684 -2.116 4.049 1.00 94.06 117 GLY A N 1
ATOM 920 C CA . GLY A 1 117 ? 7.805 -1.259 4.441 1.00 94.06 117 GLY A CA 1
ATOM 921 C C . GLY A 1 117 ? 9.177 -1.944 4.475 1.00 94.06 117 GLY A C 1
ATOM 922 O O . GLY A 1 117 ? 10.105 -1.395 5.053 1.00 94.06 117 GLY A O 1
ATOM 923 N N . ALA A 1 118 ? 9.340 -3.133 3.877 1.00 90.38 118 ALA A N 1
ATOM 924 C CA . ALA A 1 118 ? 10.668 -3.753 3.754 1.00 90.38 118 ALA A CA 1
ATOM 925 C C . ALA A 1 118 ? 11.417 -3.274 2.503 1.00 90.38 118 ALA A C 1
ATOM 927 O O . ALA A 1 118 ? 12.618 -3.041 2.556 1.00 90.38 118 ALA A O 1
ATOM 928 N N . CYS A 1 119 ? 10.705 -3.075 1.390 1.00 89.25 119 CYS A N 1
ATOM 929 C CA . CYS A 1 119 ? 11.247 -2.495 0.151 1.00 89.25 119 CYS A CA 1
ATOM 930 C C . CYS A 1 119 ? 10.938 -0.991 0.009 1.00 89.25 119 CYS A C 1
ATOM 932 O O . CYS A 1 119 ? 11.179 -0.407 -1.041 1.00 89.25 119 CYS A O 1
ATOM 934 N N . SER A 1 120 ? 10.331 -0.391 1.031 1.00 94.00 120 SER A N 1
ATOM 935 C CA . SER A 1 120 ? 9.762 0.960 1.048 1.00 94.00 120 SER A CA 1
ATOM 936 C C . SER A 1 120 ? 10.021 1.582 2.414 1.00 94.00 120 SER A C 1
ATOM 938 O O . SER A 1 120 ? 10.289 0.859 3.369 1.00 94.00 120 SER A O 1
ATOM 940 N N . ALA A 1 121 ? 9.879 2.897 2.555 1.00 95.25 121 ALA A N 1
ATOM 941 C CA . ALA A 1 121 ? 9.788 3.501 3.878 1.00 95.25 121 ALA A CA 1
ATOM 942 C C . ALA A 1 121 ? 8.661 2.853 4.695 1.00 95.25 121 ALA A C 1
ATOM 944 O O . ALA A 1 121 ? 7.540 2.678 4.202 1.00 95.25 121 ALA A O 1
ATOM 945 N N . ASN A 1 122 ? 8.974 2.500 5.940 1.00 95.31 122 ASN A N 1
ATOM 946 C CA . ASN A 1 122 ? 8.063 1.817 6.848 1.00 95.31 122 ASN A CA 1
ATOM 947 C C . ASN A 1 122 ? 7.180 2.824 7.596 1.00 95.31 122 ASN A C 1
ATOM 949 O O . ASN A 1 122 ? 7.295 3.024 8.801 1.00 95.31 122 ASN A O 1
ATOM 953 N N . TRP A 1 123 ? 6.283 3.459 6.844 1.00 97.75 123 TRP A N 1
ATOM 954 C CA . TRP A 1 123 ? 5.365 4.465 7.375 1.00 97.75 123 TRP A CA 1
ATOM 955 C C . TRP A 1 123 ? 4.433 3.903 8.459 1.00 97.75 123 TRP A C 1
ATOM 957 O O . TRP A 1 123 ? 3.995 4.653 9.325 1.00 97.75 123 TRP A O 1
ATOM 967 N N . VAL A 1 124 ? 4.141 2.594 8.444 1.00 97.88 124 VAL A N 1
ATOM 968 C CA . VAL A 1 124 ? 3.267 1.945 9.435 1.00 97.88 124 VAL A CA 1
ATOM 969 C C . VAL A 1 124 ? 3.857 2.053 10.841 1.00 97.88 124 VAL A C 1
ATOM 971 O O . VAL A 1 124 ? 3.132 2.388 11.779 1.00 97.88 124 VAL A O 1
ATOM 974 N N . ASP A 1 125 ? 5.165 1.839 10.982 1.00 95.56 125 ASP A N 1
ATOM 975 C CA . ASP A 1 125 ? 5.851 1.953 12.274 1.00 95.56 125 ASP A CA 1
ATOM 976 C C . ASP A 1 125 ? 5.923 3.405 12.766 1.00 95.56 125 ASP A C 1
ATOM 978 O O . ASP A 1 125 ? 5.919 3.649 13.974 1.00 95.56 125 ASP A O 1
ATOM 982 N N . ASP A 1 126 ? 5.891 4.374 11.848 1.00 96.75 126 ASP A N 1
ATOM 983 C CA . ASP A 1 126 ? 5.899 5.800 12.175 1.00 96.75 126 ASP A CA 1
ATOM 984 C C . ASP A 1 126 ? 4.528 6.318 12.658 1.00 96.75 126 ASP A C 1
ATOM 986 O O . ASP A 1 126 ? 4.468 7.334 13.360 1.00 96.75 126 ASP A O 1
ATOM 990 N N . VAL A 1 127 ? 3.417 5.631 12.342 1.00 97.31 127 VAL A N 1
ATOM 991 C CA . VAL A 1 127 ? 2.055 6.060 12.733 1.00 97.31 127 VAL A CA 1
ATOM 992 C C . VAL A 1 127 ? 1.910 6.160 14.249 1.00 97.31 127 VAL A C 1
ATOM 994 O O . VAL A 1 127 ? 1.399 7.161 14.747 1.00 97.31 127 VAL A O 1
ATOM 997 N N . GLY A 1 128 ? 2.356 5.147 14.996 1.00 94.69 128 GLY A N 1
ATOM 998 C CA . GLY A 1 128 ? 2.196 5.090 16.454 1.00 94.69 128 GLY A CA 1
ATOM 999 C C . GLY A 1 128 ? 2.895 6.249 17.184 1.00 94.69 128 GLY A C 1
ATOM 1000 O O . GLY A 1 128 ? 2.231 6.996 17.916 1.00 94.69 128 GLY A O 1
ATOM 1001 N N . PRO A 1 129 ? 4.212 6.444 16.978 1.00 94.44 129 PRO A N 1
ATOM 1002 C CA . PRO A 1 129 ? 4.952 7.572 17.538 1.00 94.44 129 PRO A CA 1
ATOM 1003 C C . PRO A 1 129 ? 4.382 8.930 17.114 1.00 94.44 129 PRO A C 1
ATOM 1005 O O . PRO A 1 129 ? 4.190 9.799 17.968 1.00 94.44 129 PRO A O 1
ATOM 1008 N N . TYR A 1 130 ? 4.055 9.112 15.827 1.00 95.50 130 TYR A N 1
ATOM 1009 C CA . TYR A 1 130 ? 3.544 10.393 15.337 1.00 95.50 130 TYR A CA 1
ATOM 1010 C C . TYR A 1 130 ? 2.158 10.719 15.904 1.00 95.50 130 TYR A C 1
ATOM 1012 O O . TYR A 1 130 ? 1.922 11.837 16.363 1.00 95.50 130 TYR A O 1
ATOM 1020 N N . LEU A 1 131 ? 1.258 9.736 15.969 1.00 94.50 131 LEU A N 1
ATOM 1021 C CA . LEU A 1 131 ? -0.052 9.900 16.596 1.00 94.50 131 LEU A CA 1
ATOM 1022 C C . LEU A 1 131 ? 0.074 10.238 18.084 1.00 94.50 131 LEU A C 1
ATOM 1024 O O . LEU A 1 131 ? -0.601 11.147 18.562 1.00 94.50 131 LEU A O 1
ATOM 1028 N N . THR A 1 132 ? 0.959 9.547 18.808 1.00 91.56 132 THR A N 1
ATOM 1029 C CA . THR A 1 132 ? 1.200 9.806 20.237 1.00 91.56 132 THR A CA 1
ATOM 1030 C C . THR A 1 132 ? 1.633 11.254 20.458 1.00 91.56 132 THR A C 1
ATOM 1032 O O . THR A 1 132 ? 1.101 11.931 21.338 1.00 91.56 132 THR A O 1
ATOM 1035 N N . GLN A 1 133 ? 2.535 11.763 19.615 1.00 90.81 133 GLN A N 1
ATOM 1036 C CA . GLN A 1 133 ? 2.956 13.162 19.650 1.00 90.81 133 GLN A CA 1
ATOM 1037 C C . GLN A 1 133 ? 1.777 14.123 19.402 1.00 90.81 133 GLN A C 1
ATOM 1039 O O . GLN A 1 133 ? 1.624 15.111 20.120 1.00 90.81 133 GLN A O 1
ATOM 1044 N N . GLN A 1 134 ? 0.914 13.836 18.420 1.00 90.62 134 GLN A N 1
ATOM 1045 C CA . GLN A 1 134 ? -0.262 14.670 18.129 1.00 90.62 134 GLN A CA 1
ATOM 1046 C C . GLN A 1 134 ? -1.296 14.660 19.266 1.00 90.62 134 GLN A C 1
ATOM 1048 O O . GLN A 1 134 ? -1.892 15.698 19.558 1.00 90.62 134 GLN A O 1
ATOM 1053 N N . LEU A 1 135 ? -1.501 13.517 19.925 1.00 88.69 135 LEU A N 1
ATOM 1054 C CA . LEU A 1 135 ? -2.420 13.378 21.059 1.00 88.69 135 LEU A CA 1
ATOM 1055 C C . LEU A 1 135 ? -1.911 14.103 22.312 1.00 88.69 135 LEU A C 1
ATOM 1057 O O . LEU A 1 135 ? -2.698 14.763 22.993 1.00 88.69 135 LEU A O 1
ATOM 1061 N N . GLN A 1 136 ? -0.603 14.041 22.586 1.00 85.38 136 GLN A N 1
ATOM 1062 C CA . GLN A 1 136 ? 0.031 14.779 23.686 1.00 85.38 136 GLN A CA 1
ATOM 1063 C C . GLN A 1 136 ? -0.135 16.292 23.531 1.00 85.38 136 GLN A C 1
ATOM 1065 O O . GLN A 1 136 ? -0.479 16.970 24.492 1.00 85.38 136 GLN A O 1
ATOM 1070 N N . ASN A 1 137 ? 0.006 16.812 22.310 1.00 80.75 137 ASN A N 1
ATOM 1071 C CA . ASN A 1 137 ? -0.196 18.235 22.022 1.00 80.75 137 ASN A CA 1
ATOM 1072 C C . ASN A 1 137 ? -1.649 18.713 22.222 1.00 80.75 137 ASN A C 1
ATOM 1074 O O . ASN A 1 137 ? -1.903 19.916 22.180 1.00 80.75 137 ASN A O 1
ATOM 1078 N N . LYS A 1 138 ? -2.606 17.793 22.393 1.00 78.50 138 LYS A N 1
ATOM 1079 C CA . LYS A 1 138 ? -4.036 18.082 22.581 1.00 78.50 138 LYS A CA 1
ATOM 1080 C C . LYS A 1 138 ? -4.579 17.624 23.941 1.00 78.50 138 LYS A C 1
ATOM 1082 O O . LYS A 1 138 ? -5.793 17.491 24.072 1.00 78.50 138 LYS A O 1
ATOM 1087 N N . ASP A 1 139 ? -3.710 17.333 24.912 1.00 75.81 139 ASP A N 1
ATOM 1088 C CA . ASP A 1 139 ? -4.075 16.818 26.244 1.00 75.81 139 ASP A CA 1
ATOM 1089 C C . ASP A 1 139 ? -4.924 15.522 26.216 1.00 75.81 139 ASP A C 1
ATOM 1091 O O . ASP A 1 139 ? -5.662 15.218 27.152 1.00 75.81 139 ASP A O 1
ATOM 1095 N N . LYS A 1 140 ? -4.811 14.714 25.147 1.00 67.81 140 LYS A N 1
ATOM 1096 C CA . LYS A 1 140 ? -5.531 13.435 24.960 1.00 67.81 140 LYS A CA 1
ATOM 1097 C C . LYS A 1 140 ? -4.627 12.219 25.219 1.00 67.81 140 LYS A C 1
ATOM 1099 O O . LYS A 1 140 ? -4.537 11.310 24.400 1.00 67.81 140 LYS A O 1
ATOM 1104 N N . THR A 1 141 ? -3.916 12.204 26.344 1.00 68.31 141 THR A N 1
ATOM 1105 C CA . THR A 1 141 ? -2.813 11.254 26.607 1.00 68.31 141 THR A CA 1
ATOM 1106 C C . THR A 1 141 ? -3.234 9.825 26.963 1.00 68.31 141 THR A C 1
ATOM 1108 O O . THR A 1 141 ? -2.365 8.966 27.102 1.00 68.31 141 THR A O 1
ATOM 1111 N N . THR A 1 142 ? -4.532 9.545 27.113 1.00 77.50 142 THR A N 1
ATOM 1112 C CA . THR A 1 142 ? -5.016 8.234 27.576 1.00 77.50 142 THR A CA 1
ATOM 1113 C C . THR A 1 142 ? -5.214 7.220 26.451 1.00 77.50 142 THR A C 1
ATOM 1115 O O . THR A 1 142 ? -5.082 6.024 26.692 1.00 77.50 142 THR A O 1
ATOM 1118 N N . VAL A 1 143 ? -5.476 7.669 25.217 1.00 84.88 143 VAL A N 1
ATOM 1119 C CA . VAL A 1 143 ? -5.739 6.767 24.085 1.00 84.88 143 VAL A CA 1
ATOM 1120 C C . VAL A 1 143 ? -4.435 6.178 23.563 1.00 84.88 143 VAL A C 1
ATOM 1122 O O . VAL A 1 143 ? -3.552 6.899 23.097 1.00 84.88 143 VAL A O 1
ATOM 1125 N N . LYS A 1 144 ? -4.339 4.848 23.574 1.00 90.75 144 LYS A N 1
ATOM 1126 C CA . LYS A 1 144 ? -3.211 4.106 23.005 1.00 90.75 144 LYS A CA 1
ATOM 1127 C C . LYS A 1 144 ? -3.669 3.346 21.771 1.00 90.75 144 LYS A C 1
ATOM 1129 O O . LYS A 1 144 ? -4.609 2.562 21.840 1.00 90.75 144 LYS A O 1
ATOM 1134 N N . VAL A 1 145 ? -2.976 3.527 20.650 1.00 94.56 145 VAL A N 1
ATOM 1135 C CA . VAL A 1 145 ? -3.277 2.805 19.407 1.00 94.56 145 VAL A CA 1
ATOM 1136 C C . VAL A 1 145 ? -2.189 1.783 19.120 1.00 94.56 145 VAL A C 1
ATOM 1138 O O . VAL A 1 145 ? -1.036 2.139 18.893 1.00 94.56 145 VAL A O 1
ATOM 1141 N N . ASN A 1 146 ? -2.565 0.508 19.107 1.00 95.94 146 ASN A N 1
ATOM 1142 C CA . ASN A 1 146 ? -1.714 -0.570 18.624 1.00 95.94 146 ASN A CA 1
ATOM 1143 C C . ASN A 1 146 ? -1.830 -0.631 17.096 1.00 95.94 146 ASN A C 1
ATOM 1145 O O . ASN A 1 146 ? -2.920 -0.855 16.563 1.00 95.94 146 ASN A O 1
ATOM 1149 N N . VAL A 1 147 ? -0.716 -0.412 16.398 1.00 98.06 147 VAL A N 1
ATOM 1150 C CA . VAL A 1 147 ? -0.661 -0.435 14.933 1.00 98.06 147 VAL A CA 1
ATOM 1151 C C . VAL A 1 147 ? -0.190 -1.810 14.466 1.00 98.06 147 VAL A C 1
ATOM 1153 O O . VAL A 1 147 ? 0.873 -2.281 14.870 1.00 98.06 147 VAL A O 1
ATOM 1156 N N . VAL A 1 148 ? -0.997 -2.447 13.621 1.00 98.38 148 VAL A N 1
ATOM 1157 C CA . VAL A 1 148 ? -0.772 -3.784 13.070 1.00 98.38 148 VAL A CA 1
ATOM 1158 C C . VAL A 1 148 ? -0.475 -3.668 11.581 1.00 98.38 148 VAL A C 1
ATOM 1160 O O . VAL A 1 148 ? -1.292 -3.149 10.817 1.00 98.38 148 VAL A O 1
ATOM 1163 N N . ASN A 1 149 ? 0.671 -4.192 11.153 1.00 98.19 149 ASN A N 1
ATOM 1164 C CA . ASN A 1 149 ? 1.085 -4.167 9.754 1.00 98.19 149 ASN A CA 1
ATOM 1165 C C . ASN A 1 149 ? 0.626 -5.442 9.024 1.00 98.19 149 ASN A C 1
ATOM 1167 O O . ASN A 1 149 ? 1.280 -6.482 9.072 1.00 98.19 149 ASN A O 1
ATOM 1171 N N . ALA A 1 150 ? -0.507 -5.361 8.326 1.00 97.38 150 ALA A N 1
ATOM 1172 C CA . ALA A 1 150 ? -1.027 -6.412 7.449 1.00 97.38 150 ALA A CA 1
ATOM 1173 C C . ALA A 1 150 ? -0.551 -6.251 5.988 1.00 97.38 150 ALA A C 1
ATOM 1175 O O . ALA A 1 150 ? -1.231 -6.688 5.058 1.00 97.38 150 ALA A O 1
ATOM 1176 N N . GLY A 1 151 ? 0.605 -5.616 5.780 1.00 96.25 151 GLY A N 1
ATOM 1177 C CA . GLY A 1 151 ? 1.265 -5.496 4.488 1.00 96.25 151 GLY A CA 1
ATOM 1178 C C . GLY A 1 151 ? 1.923 -6.802 4.045 1.00 96.25 151 GLY A C 1
ATOM 1179 O O . GLY A 1 151 ? 2.631 -7.457 4.817 1.00 96.25 151 GLY A O 1
ATOM 1180 N N . GLN A 1 152 ? 1.730 -7.179 2.781 1.00 92.94 152 GLN A N 1
ATOM 1181 C CA . GLN A 1 152 ? 2.441 -8.312 2.192 1.00 92.94 152 GLN A CA 1
ATOM 1182 C C . GLN A 1 152 ? 2.980 -7.982 0.807 1.00 92.94 152 GLN A C 1
ATOM 1184 O O . GLN A 1 152 ? 2.266 -7.501 -0.069 1.00 92.94 152 GLN A O 1
ATOM 1189 N N . ASN A 1 153 ? 4.254 -8.292 0.590 1.00 90.81 153 ASN A N 1
ATOM 1190 C CA . ASN A 1 153 ? 4.918 -7.964 -0.658 1.00 90.81 153 ASN A CA 1
ATOM 1191 C C . ASN A 1 153 ? 4.219 -8.582 -1.870 1.00 90.81 153 ASN A C 1
ATOM 1193 O O . ASN A 1 153 ? 3.848 -9.758 -1.880 1.00 90.81 153 ASN A O 1
ATOM 1197 N N . SER A 1 154 ? 4.095 -7.760 -2.911 1.00 90.62 154 SER A N 1
ATOM 1198 C CA . SER A 1 154 ? 3.635 -8.143 -4.245 1.00 90.62 154 SER A CA 1
ATOM 1199 C C . SER A 1 154 ? 2.199 -8.677 -4.352 1.00 90.62 154 SER A C 1
ATOM 1201 O O . SER A 1 154 ? 1.837 -9.146 -5.434 1.00 90.62 154 SER A O 1
ATOM 1203 N N . ILE A 1 155 ? 1.383 -8.653 -3.288 1.00 93.38 155 ILE A N 1
ATOM 1204 C CA . ILE A 1 155 ? -0.013 -9.119 -3.352 1.00 93.38 155 ILE A CA 1
ATOM 1205 C C . ILE A 1 155 ? -0.871 -8.191 -4.220 1.00 93.38 155 ILE A C 1
ATOM 1207 O O . ILE A 1 155 ? -0.625 -6.985 -4.298 1.00 93.38 155 ILE A O 1
ATOM 1211 N N . CYS A 1 156 ? -1.904 -8.767 -4.833 1.00 96.38 156 CYS A N 1
ATOM 1212 C CA . CYS A 1 156 ? -2.948 -8.043 -5.556 1.00 96.38 156 CYS A CA 1
ATOM 1213 C C . CYS A 1 156 ? -4.231 -7.941 -4.717 1.00 96.38 156 CYS A C 1
ATOM 1215 O O . CYS A 1 156 ? -4.408 -8.679 -3.739 1.00 96.38 156 CYS A O 1
ATOM 1217 N N . THR A 1 157 ? -5.161 -7.083 -5.141 1.00 98.12 157 THR A N 1
ATOM 1218 C CA . THR A 1 157 ? -6.484 -6.925 -4.504 1.00 98.12 157 THR A CA 1
ATOM 1219 C C . THR A 1 157 ? -7.248 -8.247 -4.360 1.00 98.12 157 THR A C 1
ATOM 1221 O O . THR A 1 157 ? -7.857 -8.494 -3.322 1.00 98.12 157 THR A O 1
ATOM 1224 N N . HIS A 1 158 ? -7.152 -9.135 -5.354 1.00 96.81 158 HIS A N 1
ATOM 1225 C CA . HIS A 1 158 ? -7.743 -10.479 -5.325 1.00 96.81 158 HIS A CA 1
ATOM 1226 C C . HIS A 1 158 ? -7.266 -11.284 -4.107 1.00 96.81 158 HIS A C 1
ATOM 1228 O O . HIS A 1 158 ? -8.065 -11.812 -3.337 1.00 96.81 158 HIS A O 1
ATOM 1234 N N . THR A 1 159 ? -5.951 -11.357 -3.888 1.00 94.31 159 THR A N 1
ATOM 1235 C CA . THR A 1 159 ? -5.384 -12.100 -2.754 1.00 94.31 159 THR A CA 1
ATOM 1236 C C . THR A 1 159 ? -5.821 -11.496 -1.423 1.00 94.31 159 THR A C 1
ATOM 1238 O O . THR A 1 159 ? -6.088 -12.233 -0.477 1.00 94.31 159 THR A O 1
ATOM 1241 N N . VAL A 1 160 ? -5.941 -10.167 -1.340 1.00 96.44 160 VAL A N 1
ATOM 1242 C CA . VAL A 1 160 ? -6.465 -9.511 -0.137 1.00 96.44 160 VAL A CA 1
ATOM 1243 C C . VAL A 1 160 ? -7.886 -9.977 0.172 1.00 96.44 160 VAL A C 1
ATOM 1245 O O . VAL A 1 160 ? -8.131 -10.443 1.288 1.00 96.44 160 VAL A O 1
ATOM 1248 N N . LEU A 1 161 ? -8.782 -9.913 -0.816 1.00 96.44 161 LEU A N 1
ATOM 1249 C CA . LEU A 1 161 ? -10.176 -10.332 -0.679 1.00 96.44 161 LEU A CA 1
ATOM 1250 C C . LEU A 1 161 ? -10.290 -11.785 -0.198 1.00 96.44 161 LEU A C 1
ATOM 1252 O O . LEU A 1 161 ? -11.037 -12.080 0.733 1.00 96.44 161 LEU A O 1
ATOM 1256 N N . HIS A 1 162 ? -9.534 -12.692 -0.817 1.00 92.56 162 HIS A N 1
ATOM 1257 C CA . HIS A 1 162 ? -9.694 -14.128 -0.590 1.00 92.56 162 HIS A CA 1
ATOM 1258 C C . HIS A 1 162 ? -8.898 -14.678 0.596 1.00 92.56 162 HIS A C 1
ATOM 1260 O O . HIS A 1 162 ? -9.291 -15.696 1.165 1.00 92.56 162 HIS A O 1
ATOM 1266 N N . GLU A 1 163 ? -7.787 -14.041 0.973 1.00 89.25 163 GLU A N 1
ATOM 1267 C CA . GLU A 1 163 ? -6.861 -14.605 1.961 1.00 89.25 163 GLU A CA 1
ATOM 1268 C C . GLU A 1 163 ? -6.626 -13.704 3.179 1.00 89.25 163 GLU A C 1
ATOM 1270 O O . GLU A 1 163 ? -6.282 -14.225 4.237 1.00 89.25 163 GLU A O 1
ATOM 1275 N N . LYS A 1 164 ? -6.798 -12.377 3.076 1.00 93.81 164 LYS A N 1
ATOM 1276 C CA . LYS A 1 164 ? -6.352 -11.437 4.129 1.00 93.81 164 LYS A CA 1
ATOM 1277 C C . LYS A 1 164 ? -7.445 -10.828 4.974 1.00 93.81 164 LYS A C 1
ATOM 1279 O O . LYS A 1 164 ? -7.168 -10.447 6.109 1.00 93.81 164 LYS A O 1
ATOM 1284 N N . VAL A 1 165 ? -8.680 -10.792 4.483 1.00 94.44 165 VAL A N 1
ATOM 1285 C CA . VAL A 1 165 ? -9.821 -10.283 5.259 1.00 94.44 165 VAL A CA 1
ATOM 1286 C C . VAL A 1 165 ? -9.902 -10.955 6.635 1.00 94.44 165 VAL A C 1
ATOM 1288 O O . VAL A 1 165 ? -10.048 -10.273 7.645 1.00 94.44 165 VAL A O 1
ATOM 1291 N N . TYR A 1 166 ? -9.722 -12.276 6.711 1.00 92.44 166 TYR A N 1
ATOM 1292 C CA . TYR A 1 166 ? -9.789 -13.001 7.983 1.00 92.44 166 TYR A CA 1
ATOM 1293 C C . TYR A 1 166 ? -8.667 -12.653 8.963 1.00 92.44 166 TYR A C 1
ATOM 1295 O O . TYR A 1 166 ? -8.922 -12.577 10.165 1.00 92.44 166 TYR A O 1
ATOM 1303 N N . ASP A 1 167 ? -7.451 -12.421 8.467 1.00 93.19 167 ASP A N 1
ATOM 1304 C CA . ASP A 1 167 ? -6.322 -11.994 9.298 1.00 93.19 167 ASP A CA 1
ATOM 1305 C C . ASP A 1 167 ? -6.606 -10.623 9.923 1.00 93.19 167 ASP A C 1
ATOM 1307 O O . ASP A 1 167 ? -6.386 -10.427 11.116 1.00 93.19 167 ASP A O 1
ATOM 1311 N N . VAL A 1 168 ? -7.173 -9.699 9.141 1.00 97.00 168 VAL A N 1
ATOM 1312 C CA . VAL A 1 168 ? -7.566 -8.362 9.613 1.00 97.00 168 VAL A CA 1
ATOM 1313 C C . VAL A 1 168 ? -8.677 -8.450 10.659 1.00 97.00 168 VAL A C 1
ATOM 1315 O O . VAL A 1 168 ? -8.578 -7.830 11.715 1.00 97.00 168 VAL A O 1
ATOM 1318 N N . VAL A 1 169 ? -9.720 -9.245 10.403 1.00 96.56 169 VAL A N 1
ATOM 1319 C CA . VAL A 1 169 ? -10.850 -9.426 11.332 1.00 96.56 169 VAL A CA 1
ATOM 1320 C C . VAL A 1 169 ? -10.393 -10.049 12.654 1.00 96.56 169 VAL A C 1
ATOM 1322 O O . VAL A 1 169 ? -10.882 -9.664 13.716 1.00 96.56 169 VAL A O 1
ATOM 1325 N N . ALA A 1 170 ? -9.440 -10.985 12.613 1.00 94.94 170 ALA A N 1
ATOM 1326 C CA . ALA A 1 170 ? -8.901 -11.642 13.802 1.00 94.94 170 ALA A CA 1
ATOM 1327 C C . ALA A 1 170 ? -8.241 -10.659 14.784 1.00 94.94 170 ALA A C 1
ATOM 1329 O O . ALA A 1 170 ? -8.327 -10.873 15.992 1.00 94.94 170 ALA A O 1
ATOM 1330 N N . CYS A 1 171 ? -7.670 -9.557 14.287 1.00 96.06 171 CYS A N 1
ATOM 1331 C CA . CYS A 1 171 ? -7.107 -8.487 15.114 1.00 96.06 171 CYS A CA 1
ATOM 1332 C C . CYS A 1 171 ? -8.165 -7.678 15.884 1.00 96.06 171 CYS A C 1
ATOM 1334 O O . CYS A 1 171 ? -7.795 -6.873 16.733 1.00 96.06 171 CYS A O 1
ATOM 1336 N N . GLN A 1 172 ? -9.460 -7.859 15.589 1.00 96.31 172 GLN A N 1
ATOM 1337 C CA . GLN A 1 172 ? -10.567 -7.087 16.171 1.00 96.31 172 GLN A CA 1
ATOM 1338 C C . GLN A 1 172 ? -10.300 -5.565 16.128 1.00 96.31 172 GLN A C 1
ATOM 1340 O O . GLN A 1 172 ? -10.169 -4.934 17.186 1.00 96.31 172 GLN A O 1
ATOM 1345 N N . PRO A 1 173 ? -10.163 -4.994 14.915 1.00 97.75 173 PRO A N 1
ATOM 1346 C CA . PRO A 1 173 ? -9.754 -3.609 14.726 1.00 97.75 173 PRO A CA 1
ATOM 1347 C C . PRO A 1 173 ? -10.835 -2.604 15.133 1.00 97.75 173 PRO A C 1
ATOM 1349 O O . PRO A 1 173 ? -12.028 -2.838 14.932 1.00 97.75 173 PRO A O 1
ATOM 1352 N N . ASP A 1 174 ? -10.392 -1.441 15.606 1.00 97.62 174 ASP A N 1
ATOM 1353 C CA . ASP A 1 174 ? -11.203 -0.221 15.700 1.00 97.62 174 ASP A CA 1
ATOM 1354 C C . ASP A 1 174 ? -11.081 0.609 14.407 1.00 97.62 174 ASP A C 1
ATOM 1356 O O . ASP A 1 174 ? -12.026 1.283 13.987 1.00 97.62 174 ASP A O 1
ATOM 1360 N N . TYR A 1 175 ? -9.920 0.520 13.751 1.00 98.56 175 TYR A N 1
ATOM 1361 C CA . TYR A 1 175 ? -9.581 1.233 12.525 1.00 98.56 175 TYR A CA 1
ATOM 1362 C C . TYR A 1 175 ? -8.922 0.290 11.518 1.00 98.56 175 TYR A C 1
ATOM 1364 O O . TYR A 1 175 ? -8.085 -0.541 11.876 1.00 98.56 175 TYR A O 1
ATOM 1372 N N . ILE A 1 176 ? -9.265 0.441 10.243 1.00 98.75 176 ILE A N 1
ATOM 1373 C CA . ILE A 1 176 ? -8.624 -0.258 9.130 1.00 98.75 176 ILE A CA 1
ATOM 1374 C C . ILE A 1 176 ? -8.212 0.786 8.099 1.00 98.75 176 ILE A C 1
ATOM 1376 O O . ILE A 1 176 ? -9.050 1.542 7.619 1.00 98.75 176 ILE A O 1
ATOM 1380 N N . PHE A 1 177 ? -6.933 0.816 7.740 1.00 98.81 177 PHE A N 1
ATOM 1381 C CA . PHE A 1 177 ? -6.425 1.651 6.655 1.00 98.81 177 PHE A CA 1
ATOM 1382 C C . PHE A 1 177 ? -5.970 0.756 5.506 1.00 98.81 177 PHE A C 1
ATOM 1384 O O . PHE A 1 177 ? -5.122 -0.112 5.700 1.00 98.81 177 PHE A O 1
ATOM 1391 N N . ILE A 1 178 ? -6.545 0.944 4.321 1.00 98.81 178 ILE A N 1
ATOM 1392 C CA . ILE A 1 178 ? -6.328 0.098 3.150 1.00 98.81 178 ILE A CA 1
ATOM 1393 C C . ILE A 1 178 ? -5.560 0.890 2.092 1.00 98.81 178 ILE A C 1
ATOM 1395 O O . ILE A 1 178 ? -6.086 1.855 1.544 1.00 98.81 178 ILE A O 1
ATOM 1399 N N . MET A 1 179 ? -4.351 0.446 1.752 1.00 98.69 179 MET A N 1
ATOM 1400 C CA . MET A 1 179 ? -3.580 0.945 0.610 1.00 98.69 179 MET A CA 1
ATOM 1401 C C . MET A 1 179 ? -3.087 -0.249 -0.213 1.00 98.69 179 MET A C 1
ATOM 1403 O O . MET A 1 179 ? -2.019 -0.809 0.033 1.00 98.69 179 MET A O 1
ATOM 1407 N N . ILE A 1 180 ? -3.918 -0.669 -1.168 1.00 98.56 180 ILE A N 1
ATOM 1408 C CA . ILE A 1 180 ? -3.703 -1.847 -2.012 1.00 98.56 180 ILE A CA 1
ATOM 1409 C C . ILE A 1 180 ? -4.123 -1.561 -3.450 1.00 98.56 180 ILE A C 1
ATOM 1411 O O . ILE A 1 180 ? -5.102 -0.857 -3.686 1.00 98.56 180 ILE A O 1
ATOM 1415 N N . GLY A 1 181 ? -3.409 -2.160 -4.401 1.00 98.25 181 GLY A N 1
ATOM 1416 C CA . GLY A 1 181 ? -3.750 -2.124 -5.823 1.00 98.25 181 GLY A CA 1
ATOM 1417 C C . GLY A 1 181 ? -2.591 -1.706 -6.718 1.00 98.25 181 GLY A C 1
ATOM 1418 O O . GLY A 1 181 ? -2.750 -1.688 -7.934 1.00 98.25 181 GLY A O 1
ATOM 1419 N N . THR A 1 182 ? -1.413 -1.401 -6.162 1.00 97.75 182 THR A N 1
ATOM 1420 C CA . THR A 1 182 ? -0.259 -1.014 -6.987 1.00 97.75 182 THR A CA 1
ATOM 1421 C C . THR A 1 182 ? 0.247 -2.171 -7.849 1.00 97.75 182 THR A C 1
ATOM 1423 O O . THR A 1 182 ? 0.600 -1.962 -9.004 1.00 97.75 182 THR A O 1
ATOM 1426 N N . ASN A 1 183 ? 0.199 -3.414 -7.360 1.00 97.56 183 ASN A N 1
ATOM 1427 C CA . ASN A 1 183 ? 0.549 -4.583 -8.175 1.00 97.56 183 ASN A CA 1
ATOM 1428 C C . ASN A 1 183 ? -0.483 -4.870 -9.273 1.00 97.56 183 ASN A C 1
ATOM 1430 O O . ASN A 1 183 ? -0.100 -5.272 -10.369 1.00 97.56 183 ASN A O 1
ATOM 1434 N N . ASP A 1 184 ? -1.770 -4.645 -8.998 1.00 98.38 184 ASP A N 1
ATOM 1435 C CA . ASP A 1 184 ? -2.841 -4.709 -9.995 1.00 98.38 184 ASP A CA 1
ATOM 1436 C C . ASP A 1 184 ? -2.617 -3.640 -11.078 1.00 98.38 184 ASP A C 1
ATOM 1438 O O . ASP A 1 184 ? -2.613 -3.961 -12.261 1.00 98.38 184 ASP A O 1
ATOM 1442 N N . ALA A 1 185 ? -2.330 -2.394 -10.684 1.00 98.31 185 ALA A N 1
ATOM 1443 C CA . ALA A 1 185 ? -2.007 -1.299 -11.600 1.00 98.31 185 ALA A CA 1
ATOM 1444 C C . ALA A 1 185 ? -0.760 -1.594 -12.450 1.00 98.31 185 ALA A C 1
ATOM 1446 O O . ALA A 1 185 ? -0.752 -1.325 -13.650 1.00 98.31 185 ALA A O 1
ATOM 1447 N N . MET A 1 186 ? 0.278 -2.191 -11.857 1.00 97.38 186 MET A N 1
ATOM 1448 C CA . MET A 1 186 ? 1.469 -2.614 -12.595 1.00 97.38 186 MET A CA 1
ATOM 1449 C C . MET A 1 186 ? 1.133 -3.723 -13.597 1.00 97.38 186 MET A C 1
ATOM 1451 O O . MET A 1 186 ? 1.606 -3.676 -14.724 1.00 97.38 186 MET A O 1
ATOM 1455 N N . ALA A 1 187 ? 0.292 -4.690 -13.227 1.00 96.94 187 ALA A N 1
ATOM 1456 C CA . ALA A 1 187 ? -0.165 -5.734 -14.141 1.00 96.94 187 ALA A CA 1
ATOM 1457 C C . ALA A 1 187 ? -1.060 -5.193 -15.273 1.00 96.94 187 ALA A C 1
ATOM 1459 O O . ALA A 1 187 ? -1.024 -5.718 -16.377 1.00 96.94 187 ALA A O 1
ATOM 1460 N N . ILE A 1 188 ? -1.824 -4.125 -15.034 1.00 97.94 188 ILE A N 1
ATOM 1461 C CA . ILE A 1 188 ? -2.577 -3.427 -16.090 1.00 97.94 188 ILE A CA 1
ATOM 1462 C C . ILE A 1 188 ? -1.622 -2.699 -17.045 1.00 97.94 188 ILE A C 1
ATOM 1464 O O . ILE A 1 188 ? -1.857 -2.655 -18.248 1.00 97.94 188 ILE A O 1
ATOM 1468 N N . TYR A 1 189 ? -0.540 -2.129 -16.512 1.00 97.12 189 TYR A N 1
ATOM 1469 C CA . TYR A 1 189 ? 0.466 -1.413 -17.294 1.00 97.12 189 TYR A CA 1
ATOM 1470 C C . TYR A 1 189 ? 1.400 -2.348 -18.081 1.00 97.12 189 TYR A C 1
ATOM 1472 O O . TYR A 1 189 ? 1.882 -1.979 -19.151 1.00 97.12 189 TYR A O 1
ATOM 1480 N N . ARG A 1 190 ? 1.682 -3.544 -17.552 1.00 94.69 190 ARG A N 1
ATOM 1481 C CA . ARG A 1 190 ? 2.724 -4.452 -18.045 1.00 94.69 190 ARG A CA 1
ATOM 1482 C C . ARG A 1 190 ? 2.255 -5.901 -18.120 1.00 94.69 190 ARG A C 1
ATOM 1484 O O . ARG A 1 190 ? 2.049 -6.551 -17.096 1.00 94.69 190 ARG A O 1
ATOM 1491 N N . ASP A 1 191 ? 2.227 -6.440 -19.337 1.00 93.44 191 ASP A N 1
ATOM 1492 C CA . ASP A 1 191 ? 1.845 -7.833 -19.597 1.00 93.44 191 ASP A CA 1
ATOM 1493 C C . ASP A 1 191 ? 2.781 -8.848 -18.929 1.00 93.44 191 ASP A C 1
ATOM 1495 O O . ASP A 1 191 ? 2.317 -9.855 -18.392 1.00 93.44 191 ASP A O 1
ATOM 1499 N N . ASP A 1 192 ? 4.095 -8.593 -18.918 1.00 91.19 192 ASP A N 1
ATOM 1500 C CA . ASP A 1 192 ? 5.067 -9.469 -18.252 1.00 91.19 192 ASP A CA 1
ATOM 1501 C C . ASP A 1 192 ? 4.801 -9.549 -16.743 1.00 91.19 192 ASP A C 1
ATOM 1503 O O . ASP A 1 192 ? 4.848 -10.631 -16.149 1.00 91.19 192 ASP A O 1
ATOM 1507 N N . TRP A 1 193 ? 4.433 -8.415 -16.145 1.00 91.62 193 TRP A N 1
ATOM 1508 C CA . TRP A 1 193 ? 4.014 -8.339 -14.752 1.00 91.62 193 TRP A CA 1
ATOM 1509 C C . TRP A 1 193 ? 2.691 -9.066 -14.518 1.00 91.62 193 TRP A C 1
ATOM 1511 O O . TRP A 1 193 ? 2.567 -9.820 -13.554 1.00 91.62 193 TRP A O 1
ATOM 1521 N N . ALA A 1 194 ? 1.713 -8.899 -15.411 1.00 93.88 194 ALA A N 1
ATOM 1522 C CA . ALA A 1 194 ? 0.428 -9.579 -15.316 1.00 93.88 194 ALA A CA 1
ATOM 1523 C C . ALA A 1 194 ? 0.581 -11.101 -15.310 1.00 93.88 194 ALA A C 1
ATOM 1525 O O . ALA A 1 194 ? 0.054 -11.760 -14.415 1.00 93.88 194 ALA A O 1
ATOM 1526 N N . GLN A 1 195 ? 1.345 -11.662 -16.253 1.00 92.50 195 GLN A N 1
ATOM 1527 C CA . GLN A 1 195 ? 1.567 -13.110 -16.337 1.00 92.50 195 GLN A CA 1
ATOM 1528 C C . GLN A 1 195 ? 2.240 -13.659 -15.078 1.00 92.50 195 GLN A C 1
ATOM 1530 O O . GLN A 1 195 ? 1.848 -14.704 -14.549 1.00 92.50 195 GLN A O 1
ATOM 1535 N N . GLU A 1 196 ? 3.234 -12.942 -14.558 1.00 88.62 196 GLU A N 1
ATOM 1536 C CA . GLU A 1 196 ? 3.910 -13.361 -13.339 1.00 88.62 196 GLU A CA 1
ATOM 1537 C C . GLU A 1 196 ? 2.982 -13.271 -12.116 1.00 88.62 196 GLU A C 1
ATOM 1539 O O . GLU A 1 196 ? 2.959 -14.212 -11.320 1.00 88.62 196 GLU A O 1
ATOM 1544 N N . ARG A 1 197 ? 2.145 -12.229 -11.991 1.00 88.31 197 ARG A N 1
ATOM 1545 C CA . ARG A 1 197 ? 1.155 -12.124 -10.903 1.00 88.31 197 ARG A CA 1
ATOM 1546 C C . ARG A 1 197 ? 0.092 -13.216 -10.989 1.00 88.31 197 ARG A C 1
ATOM 1548 O O . ARG A 1 197 ? -0.200 -13.834 -9.964 1.00 88.31 197 ARG A O 1
ATOM 1555 N N . MET A 1 198 ? -0.426 -13.491 -12.189 1.00 91.75 198 MET A N 1
ATOM 1556 C CA . MET A 1 198 ? -1.373 -14.580 -12.457 1.00 91.75 198 MET A CA 1
ATOM 1557 C C . MET A 1 198 ? -0.836 -15.915 -11.937 1.00 91.75 198 MET A C 1
ATOM 1559 O O . MET A 1 198 ? -1.528 -16.617 -11.200 1.00 91.75 198 MET A O 1
ATOM 1563 N N . HIS A 1 199 ? 0.421 -16.235 -12.253 1.00 88.00 199 HIS A N 1
ATOM 1564 C CA . HIS A 1 199 ? 1.061 -17.469 -11.809 1.00 88.00 199 HIS A CA 1
ATOM 1565 C C . HIS A 1 199 ? 1.344 -17.469 -10.299 1.00 88.00 199 HIS A C 1
ATOM 1567 O O . HIS A 1 199 ? 0.909 -18.369 -9.579 1.00 88.00 199 HIS A O 1
ATOM 1573 N N . THR A 1 200 ? 2.067 -16.460 -9.805 1.00 84.00 200 THR A N 1
ATOM 1574 C CA . THR A 1 200 ? 2.553 -16.394 -8.419 1.00 84.00 200 THR A CA 1
ATOM 1575 C C . THR A 1 200 ? 1.404 -16.351 -7.412 1.00 84.00 200 THR A C 1
ATOM 1577 O O . THR A 1 200 ? 1.467 -17.022 -6.386 1.00 84.00 200 THR A O 1
ATOM 1580 N N . TRP A 1 201 ? 0.325 -15.621 -7.698 1.00 85.50 201 TRP A N 1
ATOM 1581 C CA . TRP A 1 201 ? -0.823 -15.508 -6.790 1.00 85.50 201 TRP A CA 1
ATOM 1582 C C . TRP A 1 201 ? -2.016 -16.368 -7.176 1.00 85.50 201 TRP A C 1
ATOM 1584 O O . TRP A 1 201 ? -3.036 -16.316 -6.493 1.00 85.50 201 TRP A O 1
ATOM 1594 N N . SER A 1 202 ? -1.880 -17.181 -8.228 1.00 88.12 202 SER A N 1
ATOM 1595 C CA . SER A 1 202 ? -2.965 -18.020 -8.743 1.00 88.12 202 SER A CA 1
ATOM 1596 C C . SER A 1 202 ? -4.242 -17.203 -8.960 1.00 88.12 202 SER A C 1
ATOM 1598 O O . SER A 1 202 ? -5.322 -17.590 -8.512 1.00 88.12 202 SER A O 1
ATOM 1600 N N . LEU A 1 203 ? -4.088 -16.029 -9.582 1.00 90.19 203 LEU A N 1
ATOM 1601 C CA . LEU A 1 203 ? -5.213 -15.145 -9.859 1.00 90.19 203 LEU A CA 1
ATOM 1602 C C . LEU A 1 203 ? -6.158 -15.849 -10.831 1.00 90.19 203 LEU A C 1
ATOM 1604 O O . LEU A 1 203 ? -5.728 -16.472 -11.801 1.00 90.19 203 LEU A O 1
ATOM 1608 N N . THR A 1 204 ? -7.449 -15.764 -10.543 1.00 90.62 204 THR A N 1
ATOM 1609 C CA . THR A 1 204 ? -8.488 -16.422 -11.344 1.00 90.62 204 THR A CA 1
ATOM 1610 C C . THR A 1 204 ? -8.871 -15.618 -12.584 1.00 90.62 204 THR A C 1
ATOM 1612 O O . THR A 1 204 ? -9.395 -16.178 -13.544 1.00 90.62 204 THR A O 1
ATOM 1615 N N . GLU A 1 205 ? -8.574 -14.319 -12.585 1.00 93.94 205 GLU A N 1
ATOM 1616 C CA . GLU A 1 205 ? -8.918 -13.369 -13.637 1.00 93.94 205 GLU A CA 1
ATOM 1617 C C . GLU A 1 205 ? -7.732 -12.429 -13.899 1.00 93.94 205 GLU A C 1
ATOM 1619 O O . GLU A 1 205 ? -6.996 -12.074 -12.973 1.00 93.94 205 GLU A O 1
ATOM 1624 N N . GLN A 1 206 ? -7.564 -12.002 -15.155 1.00 94.81 206 GLN A N 1
ATOM 1625 C CA . GLN A 1 206 ? -6.550 -11.019 -15.546 1.00 94.81 206 GLN A CA 1
ATOM 1626 C C . GLN A 1 206 ? -6.765 -9.705 -14.768 1.00 94.81 206 GLN A C 1
ATOM 1628 O O . GLN A 1 206 ? -7.898 -9.212 -14.721 1.00 94.81 206 GLN A O 1
ATOM 1633 N N . PRO A 1 207 ? -5.708 -9.087 -14.211 1.00 96.19 207 PRO A N 1
ATOM 1634 C CA . PRO A 1 207 ? -5.819 -7.763 -13.615 1.00 96.19 207 PRO A CA 1
ATOM 1635 C C . PRO A 1 207 ? -6.337 -6.732 -14.625 1.00 96.19 207 PRO A C 1
ATOM 1637 O O . PRO A 1 207 ? -5.762 -6.526 -15.690 1.00 96.19 207 PRO A O 1
ATOM 1640 N N . THR A 1 208 ? -7.440 -6.086 -14.268 1.00 98.06 208 THR A N 1
ATOM 1641 C CA . THR A 1 208 ? -8.043 -4.949 -14.972 1.00 98.06 208 THR A CA 1
ATOM 1642 C C . THR A 1 208 ? -8.511 -3.945 -13.928 1.00 98.06 208 THR A C 1
ATOM 1644 O O . THR A 1 208 ? -8.662 -4.298 -12.754 1.00 98.06 208 THR A O 1
ATOM 1647 N N . GLU A 1 209 ? -8.776 -2.699 -14.323 1.00 98.06 209 GLU A N 1
ATOM 1648 C CA . GLU A 1 209 ? -9.318 -1.723 -13.374 1.00 98.06 209 GLU A CA 1
ATOM 1649 C C . GLU A 1 209 ? -10.664 -2.184 -12.783 1.00 98.06 209 GLU A C 1
ATOM 1651 O O . GLU A 1 209 ? -10.929 -1.959 -11.605 1.00 98.06 209 GLU A O 1
ATOM 1656 N N . ASP A 1 210 ? -11.499 -2.877 -13.568 1.00 98.12 210 ASP A N 1
ATOM 1657 C CA . ASP A 1 210 ? -12.785 -3.409 -13.100 1.00 98.12 210 ASP A CA 1
ATOM 1658 C C . ASP A 1 210 ? -12.610 -4.507 -12.054 1.00 98.12 210 ASP A C 1
ATOM 1660 O O . ASP A 1 210 ? -13.299 -4.504 -11.034 1.00 98.12 210 ASP A O 1
ATOM 1664 N N . VAL A 1 211 ? -11.665 -5.423 -12.278 1.00 98.12 211 VAL A N 1
ATOM 1665 C CA . VAL A 1 211 ? -11.320 -6.472 -11.310 1.00 98.12 211 VAL A CA 1
ATOM 1666 C C . VAL A 1 211 ? -10.774 -5.848 -10.024 1.00 98.12 211 VAL A C 1
ATOM 1668 O O . VAL A 1 211 ? -11.228 -6.212 -8.942 1.00 98.12 211 VAL A O 1
ATOM 1671 N N . LEU A 1 212 ? -9.870 -4.869 -10.130 1.00 98.31 212 LEU A N 1
ATOM 1672 C CA . LEU A 1 212 ? -9.307 -4.147 -8.984 1.00 98.31 212 LEU A CA 1
ATOM 1673 C C . LEU A 1 212 ? -10.416 -3.496 -8.150 1.00 98.31 212 LEU A C 1
ATOM 1675 O O . LEU A 1 212 ? -10.511 -3.732 -6.944 1.00 98.31 212 LEU A O 1
ATOM 1679 N N . ILE A 1 213 ? -11.279 -2.702 -8.788 1.00 98.00 213 ILE A N 1
ATOM 1680 C CA . ILE A 1 213 ? -12.335 -1.957 -8.096 1.00 98.00 213 ILE A CA 1
ATOM 1681 C C . ILE A 1 213 ? -13.394 -2.894 -7.513 1.00 98.00 213 ILE A C 1
ATOM 1683 O O . ILE A 1 213 ? -13.843 -2.656 -6.390 1.00 98.00 213 ILE A O 1
ATOM 1687 N N . ARG A 1 214 ? -13.753 -3.983 -8.205 1.00 97.38 214 ARG A N 1
ATOM 1688 C CA . ARG A 1 214 ? -14.637 -5.028 -7.662 1.00 97.38 214 ARG A CA 1
ATOM 1689 C C . ARG A 1 214 ? -14.030 -5.671 -6.418 1.00 97.38 214 ARG A C 1
ATOM 1691 O O . ARG A 1 214 ? -14.667 -5.654 -5.371 1.00 97.38 214 ARG A O 1
ATOM 1698 N N . ASN A 1 215 ? -12.787 -6.146 -6.493 1.00 98.12 215 ASN A N 1
ATOM 1699 C CA . ASN A 1 215 ? -12.120 -6.792 -5.361 1.00 98.12 215 ASN A CA 1
ATOM 1700 C C . ASN A 1 215 ? -12.001 -5.859 -4.152 1.00 98.12 215 ASN A C 1
ATOM 1702 O O . ASN A 1 215 ? -12.220 -6.280 -3.016 1.00 98.12 215 ASN A O 1
ATOM 1706 N N . LEU A 1 216 ? -11.664 -4.587 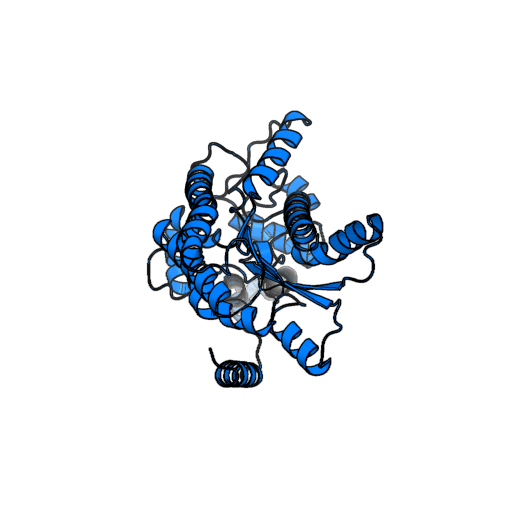-4.384 1.00 98.06 216 LEU A N 1
ATOM 1707 C CA . LEU A 1 216 ? -11.581 -3.581 -3.328 1.00 98.06 216 LEU A CA 1
ATOM 1708 C C . LEU A 1 216 ? -12.958 -3.305 -2.706 1.00 98.06 216 LEU A C 1
ATOM 1710 O O . LEU A 1 216 ? -13.077 -3.253 -1.483 1.00 98.06 216 LEU A O 1
ATOM 1714 N N . THR A 1 217 ? -14.001 -3.198 -3.532 1.00 96.50 217 THR A N 1
ATOM 1715 C CA . THR A 1 217 ? -15.389 -3.026 -3.074 1.00 96.50 217 THR A CA 1
ATOM 1716 C C . THR A 1 217 ? -15.834 -4.207 -2.213 1.00 96.50 217 THR A C 1
ATOM 1718 O O . THR A 1 217 ? -16.308 -4.006 -1.096 1.00 96.50 217 THR A O 1
ATOM 1721 N N . ASP A 1 218 ? -15.628 -5.435 -2.686 1.00 96.31 218 ASP A N 1
ATOM 1722 C CA . ASP A 1 218 ? -16.022 -6.655 -1.978 1.00 96.31 218 ASP A CA 1
ATOM 1723 C C . ASP A 1 218 ? -15.213 -6.853 -0.688 1.00 96.31 218 ASP A C 1
ATOM 1725 O O . ASP A 1 218 ? -15.755 -7.290 0.329 1.00 96.31 218 ASP A O 1
ATOM 1729 N N . THR A 1 219 ? -13.938 -6.447 -0.683 1.00 97.38 219 THR A N 1
ATOM 1730 C CA . THR A 1 219 ? -13.097 -6.440 0.525 1.00 97.38 219 THR A CA 1
ATOM 1731 C C . THR A 1 219 ? -13.701 -5.521 1.582 1.00 97.38 219 THR A C 1
ATOM 1733 O O . THR A 1 219 ? -13.876 -5.925 2.732 1.00 97.38 219 THR A O 1
ATOM 1736 N N . VAL A 1 220 ? -14.059 -4.292 1.204 1.00 95.88 220 VAL A N 1
ATOM 1737 C CA . VAL A 1 220 ? -14.643 -3.312 2.129 1.00 95.88 220 VAL A CA 1
ATOM 1738 C C . VAL A 1 220 ? -16.011 -3.778 2.626 1.00 95.88 220 VAL A C 1
ATOM 1740 O O . VAL A 1 220 ? -16.248 -3.722 3.830 1.00 95.88 220 VAL A O 1
ATOM 1743 N N . LYS A 1 221 ? -16.875 -4.318 1.753 1.00 93.38 221 LYS A N 1
ATOM 1744 C CA . LYS A 1 221 ? -18.161 -4.923 2.154 1.00 93.38 221 LYS A CA 1
ATOM 1745 C C . LYS A 1 221 ? -17.960 -6.025 3.187 1.00 93.38 221 LYS A C 1
ATOM 1747 O O . LYS A 1 221 ? -18.544 -5.976 4.267 1.00 93.38 221 LYS A O 1
ATOM 1752 N N . SER A 1 222 ? -17.051 -6.961 2.913 1.00 94.38 222 SER A N 1
ATOM 1753 C CA . SER A 1 222 ? -16.765 -8.049 3.844 1.00 94.38 222 SER A CA 1
ATOM 1754 C C . SER A 1 222 ? -16.252 -7.542 5.195 1.00 94.38 222 SER A C 1
ATOM 1756 O O . SER A 1 222 ? -16.599 -8.117 6.227 1.00 94.38 222 SER A O 1
ATOM 1758 N N . LEU A 1 223 ? -15.433 -6.488 5.224 1.00 95.19 223 LEU A N 1
ATOM 1759 C CA . LEU A 1 223 ? -14.939 -5.891 6.468 1.00 95.19 223 LEU A CA 1
ATOM 1760 C C . LEU A 1 223 ? -16.041 -5.140 7.230 1.00 95.19 223 LEU A C 1
ATOM 1762 O O . LEU A 1 223 ? -16.094 -5.234 8.457 1.00 95.19 223 LEU A O 1
ATOM 1766 N N . LEU A 1 224 ? -16.943 -4.444 6.535 1.00 92.69 224 LEU A N 1
ATOM 1767 C CA . LEU A 1 224 ? -18.097 -3.774 7.145 1.00 92.69 224 LEU A CA 1
ATOM 1768 C C . LEU A 1 224 ? -19.076 -4.768 7.784 1.00 92.69 224 LEU A C 1
ATOM 1770 O O . LEU A 1 224 ? -19.593 -4.474 8.863 1.00 92.69 224 LEU A O 1
ATOM 1774 N N . ASP A 1 225 ? -19.272 -5.932 7.156 1.00 91.12 225 ASP A N 1
ATOM 1775 C CA . ASP A 1 225 ? -20.161 -7.006 7.625 1.00 91.12 225 ASP A CA 1
ATOM 1776 C C . ASP A 1 225 ? -19.597 -7.787 8.822 1.00 91.12 225 ASP A C 1
ATOM 1778 O O . ASP A 1 225 ? -20.330 -8.445 9.569 1.00 91.12 225 ASP A O 1
ATOM 1782 N N . THR A 1 226 ? -18.273 -7.780 8.986 1.00 93.31 226 THR A N 1
ATOM 1783 C CA . THR A 1 226 ? -17.573 -8.620 9.972 1.00 93.31 226 THR A CA 1
ATOM 1784 C C . THR A 1 226 ? -16.912 -7.833 11.095 1.00 93.31 226 THR A C 1
ATOM 1786 O O . THR A 1 226 ? -16.510 -8.435 12.091 1.00 93.31 226 THR A O 1
ATOM 1789 N N . THR A 1 227 ? -16.840 -6.505 10.980 1.00 94.12 227 THR A N 1
ATOM 1790 C CA . THR A 1 227 ? -16.222 -5.622 11.973 1.00 94.12 227 THR A CA 1
ATOM 1791 C C . THR A 1 227 ? -17.071 -4.380 12.231 1.00 94.12 227 THR A C 1
ATOM 1793 O O . THR A 1 227 ? -17.904 -3.973 11.420 1.00 94.12 227 THR A O 1
ATOM 1796 N N . THR A 1 228 ? -16.812 -3.722 13.357 1.00 92.88 228 THR A N 1
ATOM 1797 C CA . THR A 1 228 ? -17.349 -2.389 13.667 1.00 92.88 228 THR A CA 1
ATOM 1798 C C . THR A 1 228 ? -16.369 -1.265 13.326 1.00 92.88 228 THR A C 1
ATOM 1800 O O . THR A 1 228 ? -16.652 -0.113 13.641 1.00 92.88 228 THR A O 1
ATOM 1803 N N . ALA A 1 229 ? -15.233 -1.581 12.697 1.00 96.00 229 ALA A N 1
ATOM 1804 C CA . ALA A 1 229 ? -14.153 -0.633 12.460 1.00 96.00 229 ALA A CA 1
ATOM 1805 C C . ALA A 1 229 ? -14.563 0.515 11.528 1.00 96.00 229 ALA A C 1
ATOM 1807 O O . ALA A 1 229 ? -15.418 0.352 10.648 1.00 96.00 229 ALA A O 1
ATOM 1808 N N . ASN A 1 230 ? -13.898 1.660 11.695 1.00 96.00 230 ASN A N 1
ATOM 1809 C CA . ASN A 1 230 ? -13.830 2.688 10.660 1.00 96.00 230 ASN A CA 1
ATOM 1810 C C . ASN A 1 230 ? -12.790 2.272 9.614 1.00 96.00 230 ASN A C 1
ATOM 1812 O O . ASN A 1 230 ? -11.696 1.835 9.965 1.00 96.00 230 ASN A O 1
ATOM 1816 N N . ILE A 1 231 ? -13.120 2.424 8.336 1.00 97.00 231 ILE A N 1
ATOM 1817 C CA . ILE A 1 231 ? -12.316 1.974 7.202 1.00 97.00 231 ILE A CA 1
ATOM 1818 C C . ILE A 1 231 ? -11.914 3.185 6.357 1.00 97.00 231 ILE A C 1
ATOM 1820 O O . ILE A 1 231 ? -12.769 3.903 5.845 1.00 97.00 231 ILE A O 1
ATOM 1824 N N . ALA A 1 232 ? -10.615 3.392 6.180 1.00 97.75 232 ALA A N 1
ATOM 1825 C CA . ALA A 1 232 ? -10.060 4.314 5.199 1.00 97.75 232 ALA A CA 1
ATOM 1826 C C . ALA A 1 232 ? -9.532 3.545 3.988 1.00 97.75 232 ALA A C 1
ATOM 1828 O O . ALA A 1 232 ? -8.819 2.554 4.140 1.00 97.75 232 ALA A O 1
ATOM 1829 N N . ILE A 1 233 ? -9.846 4.031 2.791 1.00 98.25 233 ILE A N 1
ATOM 1830 C CA . ILE A 1 233 ? -9.314 3.528 1.524 1.00 98.25 233 ILE A CA 1
ATOM 1831 C C . ILE A 1 233 ? -8.423 4.619 0.939 1.00 98.25 233 ILE A C 1
ATOM 1833 O O . ILE A 1 233 ? -8.890 5.721 0.661 1.00 98.25 233 ILE A O 1
ATOM 1837 N N . ALA A 1 234 ? -7.143 4.332 0.753 1.00 98.62 234 ALA A N 1
ATOM 1838 C CA . ALA A 1 234 ? -6.204 5.260 0.151 1.00 98.62 234 ALA A CA 1
ATOM 1839 C C . ALA A 1 234 ? -6.197 5.138 -1.375 1.00 98.62 234 ALA A C 1
ATOM 1841 O O . ALA A 1 234 ? -6.224 4.041 -1.934 1.00 98.62 234 ALA A O 1
ATOM 1842 N N . THR A 1 235 ? -6.084 6.273 -2.058 1.00 98.69 235 THR A N 1
ATOM 1843 C CA . THR A 1 235 ? -5.646 6.300 -3.460 1.00 98.69 235 THR A CA 1
ATOM 1844 C C . THR A 1 235 ? -4.212 5.781 -3.589 1.00 98.69 235 THR A C 1
ATOM 1846 O O . THR A 1 235 ? -3.393 5.998 -2.695 1.00 98.69 235 THR A O 1
ATOM 1849 N N . LEU A 1 236 ? -3.878 5.179 -4.726 1.00 98.69 236 LEU A N 1
ATOM 1850 C CA . LEU A 1 236 ? -2.547 4.655 -5.017 1.00 98.69 236 LEU A CA 1
ATOM 1851 C C . LEU A 1 236 ? -1.509 5.780 -5.190 1.00 98.69 236 LEU A C 1
ATOM 1853 O O . LEU A 1 236 ? -1.805 6.783 -5.853 1.00 98.69 236 LEU A O 1
ATOM 1857 N N . PRO A 1 237 ? -0.279 5.616 -4.674 1.00 98.25 237 PRO A N 1
ATOM 1858 C CA . PRO A 1 237 ? 0.858 6.473 -5.018 1.00 98.25 237 PRO A CA 1
ATOM 1859 C C . PRO A 1 237 ? 1.156 6.501 -6.528 1.00 98.25 237 PRO A C 1
ATOM 1861 O O . PRO A 1 237 ? 0.734 5.598 -7.254 1.00 98.25 237 PRO A O 1
ATOM 1864 N N . PRO A 1 238 ? 1.859 7.533 -7.027 1.00 97.62 238 PRO A N 1
ATOM 1865 C CA . PRO A 1 238 ? 2.202 7.629 -8.441 1.00 97.62 238 PRO A CA 1
ATOM 1866 C C . PRO A 1 238 ? 3.236 6.576 -8.870 1.00 97.62 238 PRO A C 1
ATOM 1868 O O . PRO A 1 238 ? 4.071 6.139 -8.079 1.00 97.62 238 PRO A O 1
ATOM 1871 N N . PHE A 1 239 ? 3.212 6.213 -10.152 1.00 96.38 239 PHE A N 1
ATOM 1872 C CA . PHE A 1 239 ? 4.240 5.399 -10.804 1.00 96.38 239 PHE A CA 1
ATOM 1873 C C . PHE A 1 239 ? 5.308 6.289 -11.424 1.00 96.38 239 PHE A C 1
ATOM 1875 O O . PHE A 1 239 ? 5.175 6.762 -12.555 1.00 96.38 239 PHE A O 1
ATOM 1882 N N . GLY A 1 240 ? 6.390 6.497 -10.680 1.00 94.69 240 GLY A N 1
ATOM 1883 C CA . GLY A 1 240 ? 7.379 7.518 -10.988 1.00 94.69 240 GLY A CA 1
ATOM 1884 C C . GLY A 1 240 ? 6.809 8.926 -10.830 1.00 94.69 240 GLY A C 1
ATOM 1885 O O . GLY A 1 240 ? 5.613 9.142 -10.653 1.00 94.69 240 GLY A O 1
ATOM 1886 N N . GLU A 1 241 ? 7.681 9.922 -10.916 1.00 93.94 241 GLU A N 1
ATOM 1887 C CA . GLU A 1 241 ? 7.310 11.306 -10.605 1.00 93.94 241 GLU A CA 1
ATOM 1888 C C . GLU A 1 241 ? 7.040 12.152 -11.858 1.00 93.94 241 GLU A C 1
ATOM 1890 O O . GLU A 1 241 ? 7.038 13.381 -11.808 1.00 93.94 241 GLU A O 1
ATOM 1895 N N . ASN A 1 242 ? 6.837 11.526 -13.016 1.00 91.69 242 ASN A N 1
ATOM 1896 C CA . ASN A 1 242 ? 6.378 12.226 -14.213 1.00 91.69 242 ASN A CA 1
ATOM 1897 C C . ASN A 1 242 ? 4.858 12.127 -14.324 1.00 91.69 242 ASN A C 1
ATOM 1899 O O . ASN A 1 242 ? 4.351 11.069 -14.680 1.00 91.69 242 ASN A O 1
ATOM 1903 N N . ILE A 1 243 ? 4.144 13.216 -14.042 1.00 90.50 243 ILE A N 1
ATOM 1904 C CA . ILE A 1 243 ? 2.675 13.222 -14.043 1.00 90.50 243 ILE A CA 1
ATOM 1905 C C . ILE A 1 243 ? 2.077 12.860 -15.410 1.00 90.50 243 ILE A C 1
ATOM 1907 O O . ILE A 1 243 ? 1.001 12.270 -15.463 1.00 90.50 243 ILE A O 1
ATOM 1911 N N . ASP A 1 244 ? 2.805 13.145 -16.493 1.00 90.94 244 ASP A N 1
ATOM 1912 C CA . ASP A 1 244 ? 2.354 12.937 -17.870 1.00 90.94 244 ASP A CA 1
ATOM 1913 C C . ASP A 1 244 ? 2.713 11.546 -18.427 1.00 90.94 244 ASP A C 1
ATOM 1915 O O . ASP A 1 244 ? 2.406 11.246 -19.585 1.00 90.94 244 ASP A O 1
ATOM 1919 N N . SER A 1 245 ? 3.373 10.684 -17.639 1.00 93.81 245 SER A N 1
ATOM 1920 C CA . SER A 1 245 ? 3.739 9.336 -18.087 1.00 93.81 245 SER A CA 1
ATOM 1921 C C . SER A 1 245 ? 2.515 8.442 -18.283 1.00 93.81 245 SER A C 1
ATOM 1923 O O . SER A 1 245 ? 1.518 8.549 -17.568 1.00 93.81 245 SER A O 1
ATOM 1925 N N . ASP A 1 246 ? 2.610 7.491 -19.214 1.00 94.94 246 ASP A N 1
ATOM 1926 C CA . ASP A 1 246 ? 1.526 6.534 -19.474 1.00 94.94 246 ASP A CA 1
ATOM 1927 C C . ASP A 1 246 ? 1.198 5.682 -18.240 1.00 94.94 246 ASP A C 1
ATOM 1929 O O . ASP A 1 246 ? 0.030 5.444 -17.935 1.00 94.94 246 ASP A O 1
ATOM 1933 N N . SER A 1 247 ? 2.218 5.333 -17.453 1.00 95.62 247 SER A N 1
ATOM 1934 C CA . SER A 1 247 ? 2.056 4.670 -16.159 1.00 95.62 247 SER A CA 1
ATOM 1935 C C . SER A 1 247 ? 1.208 5.485 -15.173 1.00 95.62 247 SER A C 1
ATOM 1937 O O . SER A 1 247 ? 0.358 4.929 -14.479 1.00 95.62 247 SER A O 1
ATOM 1939 N N . ASN A 1 248 ? 1.390 6.809 -15.122 1.00 97.06 248 ASN A N 1
ATOM 1940 C CA . ASN A 1 248 ? 0.618 7.674 -14.234 1.00 97.06 248 ASN A CA 1
ATOM 1941 C C . ASN A 1 248 ? -0.791 7.959 -14.757 1.00 97.06 248 ASN A C 1
ATOM 1943 O O . ASN A 1 248 ? -1.678 8.186 -13.939 1.00 97.06 248 ASN A O 1
ATOM 1947 N N . LYS A 1 249 ? -1.049 7.865 -16.067 1.00 97.25 249 LYS A N 1
ATOM 1948 C CA . LYS A 1 249 ? -2.423 7.909 -16.604 1.00 97.25 249 LYS A CA 1
ATOM 1949 C C . LYS A 1 249 ? -3.264 6.734 -16.092 1.00 97.25 249 LYS A C 1
ATOM 1951 O O . LYS A 1 249 ? -4.414 6.937 -15.712 1.00 97.25 249 LYS A O 1
ATOM 1956 N N . ILE A 1 250 ? -2.678 5.536 -15.995 1.00 97.44 250 ILE A N 1
ATOM 1957 C CA . ILE A 1 250 ? -3.337 4.363 -15.388 1.00 97.44 250 ILE A CA 1
ATOM 1958 C C . ILE A 1 250 ? -3.631 4.623 -13.906 1.00 97.44 250 ILE A C 1
ATOM 1960 O O . ILE A 1 250 ? -4.757 4.429 -13.453 1.00 97.44 250 ILE A O 1
ATOM 1964 N N . ILE A 1 251 ? -2.651 5.135 -13.151 1.00 98.44 251 ILE A N 1
ATOM 1965 C CA . ILE A 1 251 ? -2.851 5.488 -11.737 1.00 98.44 251 ILE A CA 1
ATOM 1966 C C . ILE A 1 251 ? -3.943 6.553 -11.566 1.00 98.44 251 ILE A C 1
ATOM 1968 O O . ILE A 1 251 ? -4.774 6.431 -10.670 1.00 98.44 251 ILE A O 1
ATOM 1972 N N . GLN A 1 252 ? -3.987 7.575 -12.424 1.00 98.19 252 GLN A N 1
ATOM 1973 C CA . GLN A 1 252 ? -5.027 8.608 -12.401 1.00 98.19 252 GLN A CA 1
ATOM 1974 C C . GLN A 1 252 ? -6.419 8.018 -12.657 1.00 98.19 252 GLN A C 1
ATOM 1976 O O . GLN A 1 252 ? -7.355 8.349 -11.926 1.00 98.19 252 GLN A O 1
ATOM 1981 N N . SER A 1 253 ? -6.548 7.121 -13.641 1.00 98.25 253 SER A N 1
ATOM 1982 C CA . SER A 1 253 ? -7.800 6.418 -13.949 1.00 98.25 253 SER A CA 1
ATOM 1983 C C . SER A 1 253 ? -8.285 5.591 -12.751 1.00 98.25 253 SER A C 1
ATOM 1985 O O . SER A 1 253 ? -9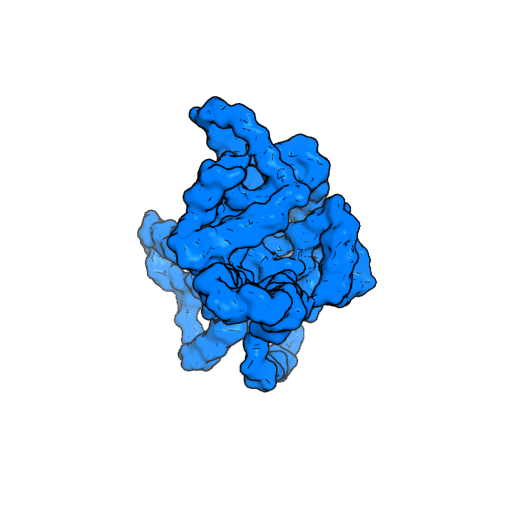.391 5.802 -12.244 1.00 98.25 253 SER A O 1
ATOM 1987 N N . ILE A 1 254 ? -7.412 4.747 -12.191 1.00 98.56 254 ILE A N 1
ATOM 1988 C CA . ILE A 1 254 ? -7.718 3.927 -11.010 1.00 98.56 254 ILE A CA 1
ATOM 1989 C C . ILE A 1 254 ? -8.085 4.803 -9.807 1.00 98.56 254 ILE A C 1
ATOM 1991 O O . ILE A 1 254 ? -9.095 4.560 -9.146 1.00 98.56 254 ILE A O 1
ATOM 1995 N N . ASN A 1 255 ? -7.313 5.855 -9.528 1.00 98.56 255 ASN A N 1
ATOM 1996 C CA . ASN A 1 255 ? -7.571 6.748 -8.400 1.00 98.56 255 ASN A CA 1
ATOM 1997 C C . ASN A 1 255 ? -8.875 7.530 -8.557 1.00 98.56 255 ASN A C 1
ATOM 1999 O O . ASN A 1 255 ? -9.559 7.759 -7.559 1.00 98.56 255 ASN A O 1
ATOM 2003 N N . CYS A 1 256 ? -9.257 7.902 -9.782 1.00 97.38 256 CYS A N 1
ATOM 2004 C CA . CYS A 1 256 ? -10.570 8.481 -10.052 1.00 97.38 256 CYS A CA 1
ATOM 2005 C C . CYS A 1 256 ? -11.679 7.517 -9.611 1.00 97.38 256 CYS A C 1
ATOM 2007 O O . CYS A 1 256 ? -12.593 7.918 -8.892 1.00 97.38 256 CYS A O 1
ATOM 2009 N N . ARG A 1 257 ? -11.548 6.227 -9.937 1.00 97.56 257 ARG A N 1
ATOM 2010 C CA . ARG A 1 257 ? -12.514 5.194 -9.546 1.00 97.56 257 ARG A CA 1
ATOM 2011 C C . ARG A 1 257 ? -12.510 4.904 -8.046 1.00 97.56 257 ARG A C 1
ATOM 2013 O O . ARG A 1 257 ? -13.588 4.815 -7.465 1.00 97.56 257 ARG A O 1
ATOM 2020 N N . ILE A 1 258 ? -11.347 4.838 -7.394 1.00 97.44 258 ILE A N 1
ATOM 2021 C CA . ILE A 1 258 ? -11.253 4.685 -5.929 1.00 97.44 258 ILE A CA 1
ATOM 2022 C C . ILE A 1 258 ? -11.992 5.829 -5.221 1.00 97.44 258 ILE A C 1
ATOM 2024 O O . ILE A 1 258 ? -12.766 5.577 -4.300 1.00 97.44 258 ILE A O 1
ATOM 2028 N N . LYS A 1 259 ? -11.842 7.075 -5.694 1.00 95.00 259 LYS A N 1
ATOM 2029 C CA . LYS A 1 259 ? -12.558 8.242 -5.144 1.00 95.00 259 LYS A CA 1
ATOM 2030 C C . LYS A 1 259 ? -14.078 8.127 -5.254 1.00 95.00 259 LYS A C 1
ATOM 2032 O O . LYS A 1 259 ? -14.785 8.704 -4.435 1.00 95.00 259 LYS A O 1
ATOM 2037 N N . THR A 1 260 ? -14.602 7.345 -6.200 1.00 91.12 260 THR A N 1
ATOM 2038 C CA . THR A 1 260 ? -16.053 7.107 -6.293 1.00 91.12 260 THR A CA 1
ATOM 2039 C C . THR A 1 260 ? -16.594 6.130 -5.246 1.00 91.12 260 THR A C 1
ATOM 2041 O O . THR A 1 260 ? -17.800 6.131 -4.992 1.00 91.12 260 THR A O 1
ATOM 2044 N N . LEU A 1 261 ? -15.732 5.330 -4.601 1.00 87.56 261 LEU A N 1
ATOM 2045 C CA . LEU A 1 261 ? -16.162 4.318 -3.630 1.00 87.56 261 LEU A CA 1
ATOM 2046 C C . LEU A 1 261 ? -16.818 4.933 -2.397 1.00 87.56 261 LEU A C 1
ATOM 2048 O O . LEU A 1 261 ? -17.762 4.354 -1.868 1.00 87.56 261 LEU A O 1
ATOM 2052 N N . GLU A 1 262 ? -16.386 6.120 -1.971 1.00 78.31 262 GLU A N 1
ATOM 2053 C CA . GLU A 1 262 ? -17.036 6.825 -0.864 1.00 78.31 262 GLU A CA 1
ATOM 2054 C C . GLU A 1 262 ? -18.533 7.030 -1.143 1.00 78.31 262 GLU A C 1
ATOM 2056 O O . GLU A 1 262 ? -19.374 6.700 -0.308 1.00 78.31 262 GLU A O 1
ATOM 2061 N N . TYR A 1 263 ? -18.887 7.476 -2.353 1.00 78.00 263 TYR A N 1
ATOM 2062 C CA . TYR A 1 263 ? -20.283 7.666 -2.752 1.00 78.00 263 TYR A CA 1
ATOM 2063 C C . TYR A 1 263 ? -21.050 6.351 -2.878 1.00 78.00 263 TYR A C 1
ATOM 2065 O O . TYR A 1 263 ? -22.221 6.303 -2.501 1.00 78.00 263 TYR A O 1
ATOM 2073 N N . LEU A 1 264 ? -20.404 5.295 -3.384 1.00 78.88 264 LEU A N 1
ATOM 2074 C CA . LEU A 1 264 ? -21.001 3.961 -3.476 1.00 78.88 264 LEU A CA 1
ATOM 2075 C C . LEU A 1 264 ? -21.431 3.474 -2.087 1.00 78.88 264 LEU A C 1
ATOM 2077 O O . LEU A 1 264 ? -22.593 3.114 -1.888 1.00 78.88 264 LEU A O 1
ATOM 2081 N N . PHE A 1 265 ? -20.522 3.544 -1.113 1.00 77.31 265 PHE A N 1
ATOM 2082 C CA . PHE A 1 265 ? -20.816 3.122 0.251 1.00 77.31 265 PHE A CA 1
ATOM 2083 C C . PHE A 1 265 ? -21.832 4.046 0.918 1.00 77.31 265 PHE A C 1
ATOM 2085 O O . PHE A 1 265 ? -22.760 3.549 1.541 1.00 77.31 265 PHE A O 1
ATOM 2092 N N . LEU A 1 266 ? -21.770 5.366 0.719 1.00 68.94 266 LEU A N 1
ATOM 2093 C CA . LEU A 1 266 ? -22.813 6.277 1.210 1.00 68.94 266 LEU A CA 1
ATOM 2094 C C . LEU A 1 266 ? -24.204 5.971 0.619 1.00 68.94 266 LEU A C 1
ATOM 2096 O O . LEU A 1 266 ? -25.209 6.122 1.316 1.00 68.94 266 LEU A O 1
ATOM 2100 N N . GLY A 1 267 ? -24.276 5.561 -0.651 1.00 59.09 267 GLY A N 1
ATOM 2101 C CA . GLY A 1 267 ? -25.515 5.242 -1.362 1.00 59.09 267 GLY A CA 1
ATOM 2102 C C . GLY A 1 267 ? -26.163 3.931 -0.911 1.00 59.09 267 GLY A C 1
ATOM 2103 O O . GLY A 1 267 ? -27.364 3.916 -0.642 1.00 59.09 267 GLY A O 1
ATOM 2104 N N . GLU A 1 268 ? -25.380 2.856 -0.772 1.00 58.41 268 GLU A N 1
ATOM 2105 C CA . GLU A 1 268 ? -25.868 1.557 -0.275 1.00 58.41 268 GLU A CA 1
ATOM 2106 C C . GLU A 1 268 ? -26.349 1.656 1.183 1.00 58.41 268 GLU A C 1
ATOM 2108 O O . GLU A 1 268 ? -27.405 1.134 1.545 1.00 58.41 268 GLU A O 1
ATOM 2113 N N . ILE A 1 269 ? -25.627 2.427 1.994 1.00 54.19 269 ILE A N 1
ATOM 2114 C CA . ILE A 1 269 ? -25.865 2.591 3.427 1.00 54.19 269 ILE A CA 1
ATOM 2115 C C . ILE A 1 269 ? -27.092 3.471 3.749 1.00 54.19 269 ILE A C 1
ATOM 2117 O O . ILE A 1 269 ? -27.679 3.360 4.825 1.00 54.19 269 ILE A O 1
ATOM 2121 N N . ARG A 1 270 ? -27.563 4.328 2.832 1.00 51.72 270 ARG A N 1
ATOM 2122 C CA . ARG A 1 270 ? -28.798 5.115 3.058 1.00 51.72 270 ARG A CA 1
ATOM 2123 C C . ARG A 1 270 ? -30.041 4.242 3.283 1.00 51.72 270 ARG A C 1
ATOM 2125 O O . ARG A 1 270 ? -31.005 4.717 3.883 1.00 51.72 270 ARG A O 1
ATOM 2132 N N . ASN A 1 271 ? -30.004 2.974 2.870 1.00 51.31 271 ASN A N 1
ATOM 2133 C CA . ASN A 1 271 ? -31.084 2.011 3.086 1.00 51.31 271 ASN A CA 1
ATOM 2134 C C . ASN A 1 271 ? -31.014 1.295 4.454 1.00 51.31 271 ASN A C 1
ATOM 2136 O O . ASN A 1 271 ? -32.000 0.689 4.876 1.00 51.31 271 ASN A O 1
ATOM 2140 N N . THR A 1 272 ? -29.912 1.430 5.200 1.00 52.91 272 THR A N 1
ATOM 2141 C CA . THR A 1 272 ? -29.704 0.888 6.554 1.00 52.91 272 THR A CA 1
ATOM 2142 C C . THR A 1 272 ? -29.227 2.004 7.492 1.00 52.91 272 THR A C 1
ATOM 2144 O O . THR A 1 272 ? -28.058 2.364 7.557 1.00 52.91 272 THR A O 1
ATOM 2147 N N . ARG A 1 273 ? -30.156 2.559 8.286 1.00 44.28 273 ARG A N 1
ATOM 2148 C CA . ARG A 1 273 ? -30.018 3.774 9.131 1.00 44.28 273 ARG A CA 1
ATOM 2149 C C . ARG A 1 273 ? -28.858 3.784 10.169 1.00 44.28 273 ARG A C 1
ATOM 2151 O O . ARG A 1 273 ? -28.785 4.713 10.964 1.00 44.28 273 ARG A O 1
ATOM 2158 N N . ARG A 1 274 ? -27.982 2.773 10.223 1.00 48.00 274 ARG A N 1
ATOM 2159 C CA . ARG A 1 274 ? -26.885 2.641 11.205 1.00 48.00 274 ARG A CA 1
ATOM 2160 C C . ARG A 1 274 ? -25.466 2.772 10.635 1.00 48.00 274 ARG A C 1
ATOM 2162 O O . ARG A 1 274 ? -24.545 2.880 11.435 1.00 48.00 274 ARG A O 1
ATOM 2169 N N . GLU A 1 275 ? -25.256 2.772 9.318 1.00 51.19 275 GLU A N 1
ATOM 2170 C CA . GLU A 1 275 ? -23.900 2.594 8.755 1.00 51.19 275 GLU A CA 1
ATOM 2171 C C . GLU A 1 275 ? -23.262 3.863 8.155 1.00 51.19 275 GLU A C 1
ATOM 2173 O O . GLU A 1 275 ? -22.099 3.829 7.748 1.00 51.19 275 GLU A O 1
ATOM 2178 N N . THR A 1 276 ? -23.981 4.993 8.085 1.00 54.41 276 THR A N 1
ATOM 2179 C CA . THR A 1 276 ? -23.522 6.204 7.371 1.00 54.41 276 THR A CA 1
ATOM 2180 C C . THR A 1 276 ? -22.323 6.829 8.090 1.00 54.41 276 THR A C 1
ATOM 2182 O O . THR A 1 276 ? -22.510 7.499 9.100 1.00 54.41 276 THR A O 1
ATOM 2185 N N . GLY A 1 277 ? -21.103 6.630 7.579 1.00 76.12 277 GLY A N 1
ATOM 2186 C CA . GLY A 1 277 ? -19.909 7.375 8.019 1.00 76.12 277 GLY A CA 1
ATOM 2187 C C . GLY A 1 277 ? -18.679 6.552 8.422 1.00 76.12 277 GLY A C 1
ATOM 2188 O O . GLY A 1 277 ? -17.658 7.145 8.782 1.00 76.12 277 GLY A O 1
ATOM 2189 N N . ARG A 1 278 ? -18.740 5.212 8.348 1.00 88.50 278 ARG A N 1
ATOM 2190 C CA . ARG A 1 278 ? -17.588 4.346 8.676 1.00 88.50 278 ARG A CA 1
ATOM 2191 C C . ARG A 1 278 ? -16.537 4.254 7.574 1.00 88.50 278 ARG A C 1
ATOM 2193 O O . ARG A 1 278 ? -15.418 3.864 7.876 1.00 88.50 278 ARG A O 1
ATOM 2200 N N . VAL A 1 279 ? -16.872 4.582 6.327 1.00 92.56 279 VAL A N 1
ATOM 2201 C CA . VAL A 1 279 ? -15.938 4.524 5.193 1.00 92.56 279 VAL A CA 1
ATOM 2202 C C . VAL A 1 279 ? -15.475 5.932 4.833 1.00 92.56 279 VAL A C 1
ATOM 2204 O O . VAL A 1 279 ? -16.290 6.850 4.775 1.00 92.56 279 VAL A O 1
ATOM 2207 N N . SER A 1 280 ? -14.178 6.096 4.594 1.00 94.00 280 SER A N 1
ATOM 2208 C CA . SER A 1 280 ? -13.564 7.337 4.115 1.00 94.00 280 SER A CA 1
ATOM 2209 C C . SER A 1 280 ? -12.588 7.026 2.985 1.00 94.00 280 SER A C 1
ATOM 2211 O O . SER A 1 280 ? -11.924 5.989 3.014 1.00 94.00 280 SER A O 1
ATOM 2213 N N . VAL A 1 281 ? -12.471 7.917 2.001 1.00 95.81 281 VAL A N 1
ATOM 2214 C CA . VAL A 1 281 ? -11.417 7.829 0.980 1.00 95.81 281 VAL A CA 1
ATOM 2215 C C . VAL A 1 281 ? -10.355 8.889 1.252 1.00 95.81 281 VAL A C 1
ATOM 2217 O O . VAL A 1 281 ? -10.670 10.065 1.407 1.00 95.81 281 VAL A O 1
ATOM 2220 N N . ILE A 1 282 ? -9.090 8.471 1.317 1.00 97.62 282 ILE A N 1
ATOM 2221 C CA . ILE A 1 2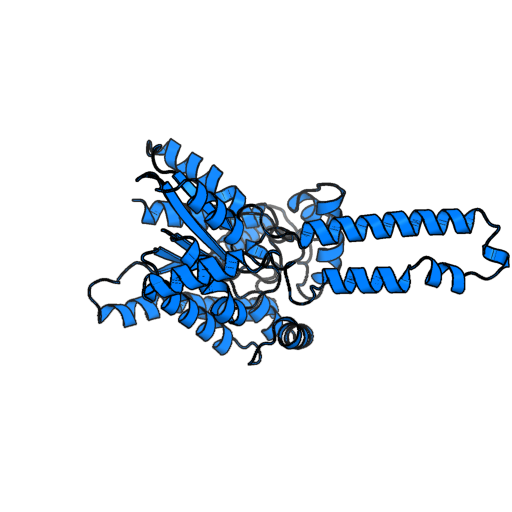82 ? -7.945 9.330 1.638 1.00 97.62 282 ILE A CA 1
ATOM 2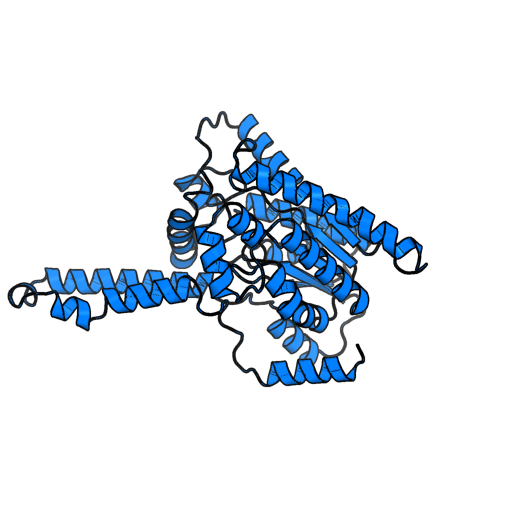222 C C . ILE A 1 282 ? -7.100 9.541 0.379 1.00 97.62 282 ILE A C 1
ATOM 2224 O O . ILE A 1 282 ? -6.556 8.594 -0.196 1.00 97.62 282 ILE A O 1
ATOM 2228 N N . ASP A 1 283 ? -6.981 10.795 -0.059 1.00 97.50 283 ASP A N 1
ATOM 2229 C CA . ASP A 1 283 ? -6.299 11.175 -1.303 1.00 97.50 283 ASP A CA 1
ATOM 2230 C C . ASP A 1 283 ? -4.779 11.325 -1.124 1.00 97.50 283 ASP A C 1
ATOM 2232 O O . ASP A 1 283 ? -4.188 12.392 -1.313 1.00 97.50 283 ASP A O 1
ATOM 2236 N N . VAL A 1 284 ? -4.140 10.215 -0.752 1.00 98.38 284 VAL A N 1
ATOM 2237 C CA . VAL A 1 284 ? -2.682 10.093 -0.613 1.00 98.38 284 VAL A CA 1
ATOM 2238 C C . VAL A 1 284 ? -1.953 10.519 -1.893 1.00 98.38 284 VAL A C 1
ATOM 2240 O O . VAL A 1 284 ? -0.894 11.142 -1.822 1.00 98.38 284 VAL A O 1
ATOM 2243 N N . ASN A 1 285 ? -2.514 10.228 -3.070 1.00 98.31 285 ASN A N 1
ATOM 2244 C CA . ASN A 1 285 ? -1.897 10.548 -4.355 1.00 98.31 285 ASN A CA 1
ATOM 2245 C C . ASN A 1 285 ? -1.710 12.059 -4.530 1.00 98.31 285 ASN A C 1
ATOM 2247 O O . ASN A 1 285 ? -0.619 12.507 -4.883 1.00 98.31 285 ASN A O 1
ATOM 2251 N N . SER A 1 286 ? -2.747 12.845 -4.229 1.00 98.06 286 SER A N 1
ATOM 2252 C CA . SER A 1 286 ? -2.670 14.307 -4.293 1.00 98.06 286 SER A CA 1
ATOM 2253 C C . SER A 1 286 ? -1.655 14.874 -3.299 1.00 98.06 286 SER A C 1
ATOM 2255 O O . SER A 1 286 ? -0.900 15.780 -3.655 1.00 98.06 286 SER A O 1
ATOM 2257 N N . ALA A 1 287 ? -1.582 14.325 -2.080 1.00 98.25 287 ALA A N 1
ATOM 2258 C CA . ALA A 1 287 ? -0.601 14.753 -1.079 1.00 98.25 287 ALA A CA 1
ATOM 2259 C C . ALA A 1 287 ? 0.848 14.498 -1.541 1.00 98.25 287 ALA A C 1
ATOM 2261 O O . ALA A 1 287 ? 1.710 15.366 -1.399 1.00 98.25 287 ALA A O 1
ATOM 2262 N N . LEU A 1 288 ? 1.106 13.344 -2.166 1.00 98.31 288 LEU A N 1
ATOM 2263 C CA . LEU A 1 288 ? 2.410 13.015 -2.748 1.00 98.31 288 LEU A CA 1
ATOM 2264 C C . LEU A 1 288 ? 2.762 13.933 -3.929 1.00 98.31 288 LEU A C 1
ATOM 2266 O O . LEU A 1 288 ? 3.878 14.448 -3.992 1.00 98.31 288 LEU A O 1
ATOM 2270 N N . TRP A 1 289 ? 1.819 14.200 -4.840 1.00 97.50 289 TRP A N 1
ATOM 2271 C CA . TRP A 1 289 ? 2.049 15.128 -5.955 1.00 97.50 289 TRP A CA 1
ATOM 2272 C C . TRP A 1 289 ? 2.325 16.555 -5.498 1.00 97.50 289 TRP A C 1
ATOM 2274 O O . TRP A 1 289 ? 3.193 17.213 -6.075 1.00 97.50 289 TRP A O 1
ATOM 2284 N N . ALA A 1 290 ? 1.635 17.027 -4.458 1.00 96.38 290 ALA A N 1
ATOM 2285 C CA . ALA A 1 290 ? 1.884 18.348 -3.893 1.00 96.38 290 ALA A CA 1
ATOM 2286 C C . ALA A 1 290 ? 3.349 18.490 -3.448 1.00 96.38 290 ALA A C 1
ATOM 2288 O O . ALA A 1 290 ? 3.991 19.498 -3.750 1.00 96.38 290 ALA A O 1
ATOM 2289 N N . GLU A 1 291 ? 3.907 17.455 -2.814 1.00 94.69 291 GLU A N 1
ATOM 2290 C CA . GLU A 1 291 ? 5.315 17.438 -2.414 1.00 94.69 291 GLU A CA 1
ATOM 2291 C C . GLU A 1 291 ? 6.272 17.370 -3.611 1.00 94.69 291 GLU A C 1
ATOM 2293 O O . GLU A 1 291 ? 7.250 18.121 -3.656 1.00 94.69 291 GLU A O 1
ATOM 2298 N N . ILE A 1 292 ? 5.985 16.526 -4.608 1.00 93.75 292 ILE A N 1
ATOM 2299 C CA . ILE A 1 292 ? 6.795 16.431 -5.834 1.00 93.75 292 ILE A CA 1
ATOM 2300 C C . ILE A 1 292 ? 6.877 17.800 -6.526 1.00 93.75 292 ILE A C 1
ATOM 2302 O O . ILE A 1 292 ? 7.966 18.267 -6.875 1.00 93.75 292 ILE A O 1
ATOM 2306 N N . ILE A 1 293 ? 5.735 18.473 -6.698 1.00 92.06 293 ILE A N 1
ATOM 2307 C CA . ILE A 1 293 ? 5.652 19.800 -7.324 1.00 92.06 293 ILE A CA 1
ATOM 2308 C C . ILE A 1 293 ? 6.427 20.829 -6.494 1.00 92.06 293 ILE A C 1
ATOM 2310 O O . ILE A 1 293 ? 7.206 21.614 -7.047 1.00 92.06 293 ILE A O 1
ATOM 2314 N N . ARG A 1 294 ? 6.260 20.810 -5.166 1.00 90.38 294 ARG A N 1
ATOM 2315 C CA . ARG A 1 294 ? 6.968 21.709 -4.248 1.00 90.38 294 ARG A CA 1
ATOM 2316 C C . ARG A 1 294 ? 8.486 21.562 -4.370 1.00 90.38 294 ARG A C 1
ATOM 2318 O O . ARG A 1 294 ? 9.173 22.565 -4.567 1.00 90.38 294 ARG A O 1
ATOM 2325 N N . GLN A 1 295 ? 9.019 20.340 -4.306 1.00 85.06 295 GLN A N 1
ATOM 2326 C CA . GLN A 1 295 ? 10.466 20.105 -4.392 1.00 85.06 295 GLN A CA 1
ATOM 2327 C C . GLN A 1 295 ? 11.049 20.523 -5.745 1.00 85.06 295 GLN A C 1
ATOM 2329 O O . GLN A 1 295 ? 12.115 21.147 -5.782 1.00 85.06 295 GLN A O 1
ATOM 2334 N N . ARG A 1 296 ? 10.336 20.253 -6.846 1.00 80.69 296 ARG A N 1
ATOM 2335 C CA . ARG A 1 296 ? 10.750 20.681 -8.193 1.00 80.69 296 ARG A CA 1
ATOM 2336 C C . ARG A 1 296 ? 10.811 22.189 -8.341 1.00 80.69 296 ARG A C 1
ATOM 2338 O O . ARG A 1 296 ? 11.756 22.702 -8.933 1.00 80.69 296 ARG A O 1
ATOM 2345 N N . SER A 1 297 ? 9.836 22.880 -7.761 1.00 80.06 297 SER A N 1
ATOM 2346 C CA . SER A 1 297 ? 9.761 24.339 -7.801 1.00 80.06 297 SER A CA 1
ATOM 2347 C C . SER A 1 297 ? 10.882 24.986 -6.978 1.00 80.06 297 SER A C 1
ATOM 2349 O O . SER A 1 297 ? 11.363 26.057 -7.330 1.00 80.06 297 SER A O 1
ATOM 2351 N N . SER A 1 298 ? 11.325 24.342 -5.890 1.00 74.12 298 SER A N 1
ATOM 2352 C CA . SER A 1 298 ? 12.365 24.878 -4.998 1.00 74.12 298 SER A CA 1
ATOM 2353 C C . SER A 1 298 ? 13.809 24.644 -5.455 1.00 74.12 298 SER A C 1
ATOM 2355 O O . SER A 1 298 ? 14.675 25.420 -5.064 1.00 74.12 298 SER A O 1
ATOM 2357 N N . HIS A 1 299 ? 14.112 23.592 -6.226 1.00 61.50 299 HIS A N 1
ATOM 2358 C CA . HIS A 1 299 ? 15.508 23.159 -6.408 1.00 61.50 299 HIS A CA 1
ATOM 2359 C C . HIS A 1 299 ? 16.124 23.340 -7.810 1.00 61.50 299 HIS A C 1
ATOM 2361 O O . HIS A 1 299 ? 17.252 22.894 -8.002 1.00 61.50 299 HIS A O 1
ATOM 2367 N N . ASN A 1 300 ? 15.470 23.972 -8.800 1.00 49.97 300 ASN A N 1
ATOM 2368 C CA . ASN A 1 300 ? 15.989 24.009 -10.189 1.00 49.97 300 ASN A CA 1
ATOM 2369 C C . ASN A 1 300 ? 16.454 22.610 -10.676 1.00 49.97 300 ASN A C 1
ATOM 2371 O O . ASN A 1 300 ? 17.417 22.479 -11.434 1.00 49.97 300 ASN A O 1
ATOM 2375 N N . ILE A 1 301 ? 15.814 21.534 -10.193 1.00 53.03 301 ILE A N 1
ATOM 2376 C CA . ILE A 1 301 ? 16.214 20.163 -10.522 1.00 53.03 301 ILE A CA 1
ATOM 2377 C C . ILE A 1 301 ? 15.732 19.878 -11.938 1.00 53.03 301 ILE A C 1
ATOM 2379 O O . ILE A 1 301 ? 14.564 19.593 -12.176 1.00 53.03 301 ILE A O 1
ATOM 2383 N N . THR A 1 302 ? 16.672 19.944 -12.875 1.00 47.78 302 THR A N 1
ATOM 2384 C CA . THR A 1 302 ? 16.528 19.541 -14.279 1.00 47.78 302 THR A CA 1
ATOM 2385 C C . THR A 1 302 ? 16.710 18.035 -14.482 1.00 47.78 302 THR A C 1
ATOM 2387 O O . THR A 1 302 ? 16.759 17.573 -15.623 1.00 47.78 302 THR A O 1
ATOM 2390 N N . LYS A 1 303 ? 16.852 17.245 -13.404 1.00 54.78 303 LYS A N 1
ATOM 2391 C CA . LYS A 1 303 ? 17.048 15.798 -13.533 1.00 54.78 303 LYS A CA 1
ATOM 2392 C C . LYS A 1 303 ? 15.800 15.157 -14.129 1.00 54.78 303 LYS A C 1
ATOM 2394 O O . LYS A 1 303 ? 14.684 15.359 -13.656 1.00 54.78 303 LYS A O 1
ATOM 2399 N N . THR A 1 304 ? 16.032 14.371 -15.173 1.00 59.84 304 THR A N 1
ATOM 2400 C CA . THR A 1 304 ? 15.032 13.518 -15.798 1.00 59.84 304 THR A CA 1
ATOM 2401 C C . THR A 1 304 ? 14.427 12.588 -14.752 1.00 59.84 304 THR A C 1
ATOM 2403 O O . THR A 1 304 ? 15.130 11.965 -13.958 1.00 59.84 304 THR A O 1
ATOM 2406 N N . THR A 1 305 ? 13.103 12.515 -14.738 1.00 66.88 305 THR A N 1
ATOM 2407 C CA . THR A 1 305 ? 12.353 11.628 -13.850 1.00 66.88 305 THR A CA 1
ATOM 2408 C C . THR A 1 305 ? 12.679 10.176 -14.160 1.00 66.88 305 THR A C 1
ATOM 2410 O O . THR A 1 305 ? 12.673 9.779 -15.330 1.00 66.88 305 THR A O 1
ATOM 2413 N N . HIS A 1 306 ? 12.921 9.371 -13.131 1.00 78.75 306 HIS A N 1
ATOM 2414 C CA . HIS A 1 306 ? 13.213 7.961 -13.326 1.00 78.75 306 HIS A CA 1
ATOM 2415 C C . HIS A 1 306 ? 11.940 7.198 -13.742 1.00 78.75 306 HIS A C 1
ATOM 2417 O O . HIS A 1 306 ? 10.920 7.274 -13.052 1.00 78.75 306 HIS A O 1
ATOM 2423 N N . SER A 1 307 ? 11.972 6.487 -14.878 1.00 85.00 307 SER A N 1
ATOM 2424 C CA . SER A 1 307 ? 10.810 5.714 -15.352 1.00 85.00 307 SER A CA 1
ATOM 2425 C C . SER A 1 307 ? 10.569 4.487 -14.474 1.00 85.00 307 SER A C 1
ATOM 2427 O O . SER A 1 307 ? 11.513 3.785 -14.103 1.00 85.00 307 SER A O 1
ATOM 2429 N N . ILE A 1 308 ? 9.292 4.186 -14.239 1.00 90.25 308 ILE A N 1
ATOM 2430 C CA . ILE A 1 308 ? 8.835 2.935 -13.631 1.00 90.25 308 ILE A CA 1
ATOM 2431 C C . ILE A 1 308 ? 9.268 1.697 -14.439 1.00 90.25 308 ILE A C 1
ATOM 2433 O O . ILE A 1 308 ? 9.369 0.608 -13.898 1.00 90.25 308 ILE A O 1
ATOM 2437 N N . ASP A 1 309 ? 9.611 1.807 -15.723 1.00 88.62 309 ASP A N 1
ATOM 2438 C CA . ASP A 1 309 ? 10.039 0.625 -16.494 1.00 88.62 309 ASP A CA 1
ATOM 2439 C C . ASP A 1 309 ? 11.368 0.042 -15.995 1.00 88.62 309 ASP A C 1
ATOM 2441 O O . ASP A 1 309 ? 11.639 -1.149 -16.159 1.00 88.62 309 ASP A O 1
ATOM 2445 N N . LYS A 1 310 ? 12.189 0.888 -15.360 1.00 86.75 310 LYS A N 1
ATOM 2446 C CA . LYS A 1 310 ? 13.530 0.563 -14.859 1.00 86.75 310 LYS A CA 1
ATOM 2447 C C . LYS A 1 310 ? 13.558 0.294 -13.356 1.00 86.75 310 LYS A C 1
ATOM 2449 O O . LYS A 1 310 ? 14.636 0.188 -12.787 1.00 86.75 310 LYS A O 1
ATOM 2454 N N . PHE A 1 311 ? 12.402 0.190 -12.716 1.00 90.00 311 PHE A N 1
ATOM 2455 C CA . PHE A 1 311 ? 12.275 0.112 -11.263 1.00 90.00 311 PHE A CA 1
ATOM 2456 C C . PHE A 1 311 ? 13.014 -1.110 -10.674 1.00 90.00 311 PHE A C 1
ATOM 2458 O O . PHE A 1 311 ? 13.769 -0.992 -9.713 1.00 90.00 311 PHE A O 1
ATOM 2465 N N . LEU A 1 312 ? 12.897 -2.284 -11.312 1.00 87.50 312 LEU A N 1
ATOM 2466 C CA . LEU A 1 312 ? 13.368 -3.555 -10.748 1.00 87.50 312 LEU A CA 1
ATOM 2467 C C . LEU A 1 312 ? 14.898 -3.624 -10.521 1.00 87.50 312 LEU A C 1
ATOM 2469 O O . LEU A 1 312 ? 15.303 -3.975 -9.412 1.00 87.50 312 LEU A O 1
ATOM 2473 N N . PRO A 1 313 ? 15.774 -3.263 -11.484 1.00 88.62 313 PRO A N 1
ATOM 2474 C CA . PRO A 1 313 ? 17.214 -3.178 -11.225 1.00 88.62 313 PRO A CA 1
ATOM 2475 C C . PRO A 1 313 ? 17.574 -2.250 -10.058 1.00 88.62 313 PRO A C 1
ATOM 2477 O O . PRO A 1 313 ? 18.447 -2.577 -9.254 1.00 88.62 313 PRO A O 1
ATOM 2480 N N . TYR A 1 314 ? 16.885 -1.112 -9.940 1.00 90.31 314 TYR A N 1
ATOM 2481 C CA . TYR A 1 314 ? 17.123 -0.165 -8.855 1.00 90.31 314 TYR A CA 1
ATOM 2482 C C . TYR A 1 314 ? 16.609 -0.702 -7.520 1.00 90.31 314 TYR A C 1
ATOM 2484 O O . TYR A 1 314 ? 17.320 -0.573 -6.530 1.00 90.31 314 TYR A O 1
ATOM 2492 N N . ALA A 1 315 ? 15.459 -1.379 -7.491 1.00 88.75 315 ALA A N 1
ATOM 2493 C CA . ALA A 1 315 ? 14.931 -2.029 -6.292 1.00 88.75 315 ALA A CA 1
ATOM 2494 C C . ALA A 1 315 ? 15.914 -3.059 -5.720 1.00 88.75 315 ALA A C 1
ATOM 2496 O O . ALA A 1 315 ? 16.119 -3.107 -4.509 1.00 88.75 315 ALA A O 1
ATOM 2497 N N . ILE A 1 316 ? 16.581 -3.833 -6.583 1.00 87.25 316 ILE A N 1
ATOM 2498 C CA . ILE A 1 316 ? 17.608 -4.795 -6.158 1.00 87.25 316 ILE A CA 1
ATOM 2499 C C . ILE A 1 316 ? 18.803 -4.068 -5.534 1.00 87.25 316 ILE A C 1
ATOM 2501 O O . ILE A 1 316 ? 19.195 -4.378 -4.410 1.00 87.25 316 ILE A O 1
ATOM 2505 N N . VAL A 1 317 ? 19.375 -3.089 -6.241 1.00 90.25 317 VAL A N 1
ATOM 2506 C CA . VAL A 1 317 ? 20.573 -2.371 -5.776 1.00 90.25 317 VAL A CA 1
ATOM 2507 C C . VAL A 1 317 ? 20.282 -1.567 -4.509 1.00 90.25 317 VAL A C 1
ATOM 2509 O O . VAL A 1 317 ? 21.033 -1.645 -3.541 1.00 90.25 317 VAL A O 1
ATOM 2512 N N . MET A 1 318 ? 19.183 -0.816 -4.485 1.00 92.62 318 MET A N 1
ATOM 2513 C CA . MET A 1 318 ? 18.771 -0.017 -3.332 1.00 92.62 318 MET A CA 1
ATOM 2514 C C . MET A 1 318 ? 18.401 -0.896 -2.141 1.00 92.62 318 MET A C 1
ATOM 2516 O O . MET A 1 318 ? 18.801 -0.575 -1.027 1.00 92.62 318 MET A O 1
ATOM 2520 N N . GLY A 1 319 ? 17.717 -2.020 -2.370 1.00 89.25 319 GLY A N 1
ATOM 2521 C CA . GLY A 1 319 ? 17.421 -3.003 -1.331 1.00 89.25 319 GLY A CA 1
ATOM 2522 C C . GLY A 1 319 ? 18.690 -3.581 -0.706 1.00 89.25 319 GLY A C 1
ATOM 2523 O O . GLY A 1 319 ? 18.801 -3.632 0.514 1.00 89.25 319 GLY A O 1
ATOM 2524 N N . MET A 1 320 ? 19.702 -3.924 -1.513 1.00 88.50 320 MET A N 1
ATOM 2525 C CA . MET A 1 320 ? 21.012 -4.337 -0.992 1.00 88.50 320 MET A CA 1
ATOM 2526 C C . MET A 1 320 ? 21.679 -3.221 -0.184 1.00 88.50 320 MET A C 1
ATOM 2528 O O . MET A 1 320 ? 22.168 -3.470 0.916 1.00 88.50 320 MET A O 1
ATOM 2532 N N . LEU A 1 321 ? 21.684 -1.989 -0.700 1.00 91.62 321 LEU A N 1
ATOM 2533 C CA . LEU A 1 321 ? 22.271 -0.843 -0.005 1.00 91.62 321 LEU A CA 1
ATOM 2534 C C . LEU A 1 321 ? 21.599 -0.578 1.349 1.00 91.62 321 LEU A C 1
ATOM 2536 O O . LEU A 1 321 ? 22.282 -0.310 2.338 1.00 91.62 321 LEU A O 1
ATOM 2540 N N . HIS A 1 322 ? 20.277 -0.699 1.400 1.00 92.56 322 HIS A N 1
ATOM 2541 C CA . HIS A 1 322 ? 19.497 -0.533 2.616 1.00 92.56 322 HIS A CA 1
ATOM 2542 C C . HIS A 1 322 ? 19.732 -1.684 3.604 1.00 92.56 322 HIS A C 1
ATOM 2544 O O . HIS A 1 322 ? 20.155 -1.448 4.732 1.00 92.56 322 HIS A O 1
ATOM 2550 N N . CYS A 1 323 ? 19.534 -2.935 3.183 1.00 88.44 323 CYS A N 1
ATOM 2551 C CA . CYS A 1 323 ? 19.590 -4.090 4.081 1.00 88.44 323 CYS A CA 1
ATOM 2552 C C . CYS A 1 323 ? 21.008 -4.430 4.559 1.00 88.44 323 CYS A C 1
ATOM 2554 O O . CYS A 1 323 ? 21.168 -4.898 5.683 1.00 88.44 323 CYS A O 1
ATOM 2556 N N . VAL A 1 324 ? 22.034 -4.225 3.726 1.00 87.94 324 VAL A N 1
ATOM 2557 C CA . VAL A 1 324 ? 23.420 -4.593 4.069 1.00 87.94 324 VAL A CA 1
ATOM 2558 C C . VAL A 1 324 ? 24.152 -3.459 4.773 1.00 87.94 324 VAL A C 1
ATOM 2560 O O . VAL A 1 324 ? 24.892 -3.709 5.722 1.00 87.94 324 VAL A O 1
ATOM 2563 N N . PHE A 1 325 ? 23.964 -2.217 4.321 1.00 90.38 325 PHE A N 1
ATOM 2564 C CA . PHE A 1 325 ? 24.724 -1.070 4.828 1.00 90.38 325 PHE A CA 1
ATOM 2565 C C . PHE A 1 325 ? 23.896 -0.124 5.703 1.00 90.38 325 PHE A C 1
ATOM 2567 O O . PHE A 1 325 ? 24.442 0.853 6.212 1.00 90.38 325 PHE A O 1
ATOM 2574 N N . GLY A 1 326 ? 22.598 -0.383 5.888 1.00 91.88 326 GLY A N 1
ATOM 2575 C CA . GLY A 1 326 ? 21.723 0.446 6.720 1.00 91.88 326 GLY A CA 1
ATOM 2576 C C . GLY A 1 326 ? 21.497 1.852 6.162 1.00 91.88 326 GLY A C 1
ATOM 2577 O O . GLY A 1 326 ? 21.171 2.765 6.920 1.00 91.88 326 GLY A O 1
ATOM 2578 N N . LEU A 1 327 ? 21.713 2.068 4.857 1.00 95.50 327 LEU A N 1
ATOM 2579 C CA . LEU A 1 327 ? 21.499 3.379 4.245 1.00 95.50 327 LEU A CA 1
ATOM 2580 C C . LEU A 1 327 ? 20.001 3.688 4.189 1.00 95.50 327 LEU A C 1
ATOM 2582 O O . LEU A 1 327 ? 19.213 2.841 3.776 1.00 95.50 327 LEU A O 1
ATOM 2586 N N . SER A 1 328 ? 19.603 4.908 4.549 1.00 96.31 328 SER A N 1
ATOM 2587 C CA . SER A 1 328 ? 18.203 5.334 4.431 1.00 96.31 328 SER A CA 1
ATOM 2588 C C . SER A 1 328 ? 17.740 5.370 2.974 1.00 96.31 328 SER A C 1
ATOM 2590 O O . SER A 1 328 ? 18.543 5.614 2.061 1.00 96.31 328 SER A O 1
ATOM 2592 N N . TRP A 1 329 ? 16.437 5.189 2.749 1.00 96.00 329 TRP A N 1
ATOM 2593 C CA . TRP A 1 329 ? 15.836 5.264 1.419 1.00 96.00 329 TRP A CA 1
ATOM 2594 C C . TRP A 1 329 ? 16.097 6.628 0.779 1.00 96.00 329 TRP A C 1
ATOM 2596 O O . TRP A 1 329 ? 16.469 6.700 -0.386 1.00 96.00 329 TRP A O 1
ATOM 2606 N N . ASN A 1 330 ? 16.025 7.712 1.542 1.00 95.69 330 ASN A N 1
ATOM 2607 C CA . ASN A 1 330 ? 16.302 9.080 1.121 1.00 95.69 330 ASN A CA 1
ATOM 2608 C C . ASN A 1 330 ? 17.751 9.254 0.659 1.00 95.69 330 ASN A C 1
ATOM 2610 O O . ASN A 1 330 ? 18.005 9.957 -0.324 1.00 95.69 330 ASN A O 1
ATOM 2614 N N . LEU A 1 331 ? 18.712 8.619 1.340 1.00 94.81 331 LEU A N 1
ATOM 2615 C CA . LEU A 1 331 ? 20.112 8.673 0.933 1.00 94.81 331 LEU A CA 1
ATOM 2616 C C . LEU A 1 331 ? 20.326 7.927 -0.387 1.00 94.81 331 LEU A C 1
ATOM 2618 O O . LEU A 1 331 ? 20.887 8.503 -1.319 1.00 94.81 331 LEU A O 1
ATOM 2622 N N . VAL A 1 332 ? 19.842 6.686 -0.506 1.00 94.06 332 VAL A N 1
ATOM 2623 C CA . VAL A 1 332 ? 20.001 5.915 -1.753 1.00 94.06 332 VAL A CA 1
ATOM 2624 C C . VAL A 1 332 ? 19.237 6.552 -2.917 1.00 94.06 332 VAL A C 1
ATOM 2626 O O . VAL A 1 332 ? 19.752 6.603 -4.032 1.00 94.06 332 VAL A O 1
ATOM 2629 N N . THR A 1 333 ? 18.065 7.135 -2.653 1.00 93.31 333 THR A N 1
ATOM 2630 C CA . THR A 1 333 ? 17.266 7.889 -3.633 1.00 93.31 333 THR A CA 1
ATOM 2631 C C . THR A 1 333 ? 18.052 9.074 -4.164 1.00 93.31 333 THR A C 1
ATOM 2633 O O . THR A 1 333 ? 18.221 9.211 -5.373 1.00 93.31 333 THR A O 1
ATOM 2636 N N . ARG A 1 334 ? 18.612 9.902 -3.274 1.00 91.38 334 ARG A N 1
ATOM 2637 C CA . ARG A 1 334 ? 19.416 11.070 -3.658 1.00 91.38 334 ARG A CA 1
ATOM 2638 C C . ARG A 1 334 ? 20.596 10.697 -4.556 1.00 91.38 334 ARG A C 1
ATOM 2640 O O . ARG A 1 334 ? 20.926 11.453 -5.471 1.00 91.38 334 ARG A O 1
ATOM 2647 N N . LEU A 1 335 ? 21.229 9.557 -4.279 1.00 90.31 335 LEU A N 1
ATOM 2648 C CA . LEU A 1 335 ? 22.397 9.079 -5.015 1.00 90.31 335 LEU A CA 1
ATOM 2649 C C . LEU A 1 335 ? 22.039 8.492 -6.386 1.00 90.31 335 LEU A C 1
ATOM 2651 O O . LEU A 1 335 ? 22.781 8.723 -7.338 1.00 90.31 335 LEU A O 1
ATOM 2655 N N . LEU A 1 336 ? 20.932 7.750 -6.499 1.00 89.94 336 LEU A N 1
ATOM 2656 C CA . LEU A 1 336 ? 20.672 6.909 -7.674 1.00 89.94 336 LEU A CA 1
ATOM 2657 C C . LEU A 1 336 ? 19.556 7.413 -8.594 1.00 89.94 336 LEU A C 1
ATOM 2659 O O . LEU A 1 336 ? 19.681 7.270 -9.809 1.00 89.94 336 LEU A O 1
ATOM 2663 N N . THR A 1 337 ? 18.481 7.988 -8.055 1.00 89.62 337 THR A N 1
ATOM 2664 C CA . THR A 1 337 ? 17.278 8.333 -8.842 1.00 89.62 337 THR A CA 1
ATOM 2665 C C . THR A 1 337 ? 16.930 9.813 -8.781 1.00 89.62 337 THR A C 1
ATOM 2667 O O . THR A 1 337 ? 16.496 10.383 -9.776 1.00 89.62 337 THR A O 1
ATOM 2670 N N . GLY A 1 338 ? 17.173 10.468 -7.644 1.00 88.62 338 GLY A N 1
ATOM 2671 C CA . GLY A 1 338 ? 16.839 11.874 -7.421 1.00 88.62 338 GLY A CA 1
ATOM 2672 C C . GLY A 1 338 ? 15.339 12.155 -7.295 1.00 88.62 338 GLY A C 1
ATOM 2673 O O . GLY A 1 338 ? 14.950 13.316 -7.383 1.00 88.62 338 GLY A O 1
ATOM 2674 N N . ASN A 1 339 ? 14.521 11.118 -7.106 1.00 91.88 339 ASN A N 1
ATOM 2675 C CA . ASN A 1 339 ? 13.087 11.240 -6.852 1.00 91.88 339 ASN A CA 1
ATOM 2676 C C . ASN A 1 339 ? 12.825 11.944 -5.498 1.00 91.88 339 ASN A C 1
ATOM 2678 O O . ASN A 1 339 ? 13.622 11.848 -4.561 1.00 91.88 339 ASN A O 1
ATOM 2682 N N . ALA A 1 340 ? 11.714 12.669 -5.402 1.00 93.06 340 ALA A N 1
ATOM 2683 C CA . ALA A 1 340 ? 11.302 13.443 -4.235 1.00 93.06 340 ALA A CA 1
ATOM 2684 C C . ALA A 1 340 ? 10.684 12.577 -3.126 1.00 93.06 340 ALA A C 1
ATOM 2686 O O . ALA A 1 340 ? 11.071 12.695 -1.959 1.00 93.06 340 ALA A O 1
ATOM 2687 N N . VAL A 1 341 ? 9.742 11.700 -3.483 1.00 95.88 341 VAL A N 1
ATOM 2688 C CA . VAL A 1 341 ? 8.923 10.891 -2.558 1.00 95.88 341 VAL A CA 1
ATOM 2689 C C . VAL A 1 341 ? 9.007 9.387 -2.829 1.00 95.88 341 VAL A C 1
ATOM 2691 O O . VAL A 1 341 ? 8.682 8.585 -1.955 1.00 95.88 341 VAL A O 1
ATOM 2694 N N . LEU A 1 342 ? 9.464 8.992 -4.019 1.00 96.31 342 LEU A N 1
ATOM 2695 C CA . LEU A 1 342 ? 9.708 7.592 -4.378 1.00 96.31 342 LEU A CA 1
ATOM 2696 C C . LEU A 1 342 ? 11.198 7.254 -4.279 1.00 96.31 342 LEU A C 1
ATOM 2698 O O . LEU A 1 342 ? 12.043 8.132 -4.431 1.00 96.31 342 LEU A O 1
ATOM 2702 N N . SER A 1 343 ? 11.543 5.984 -4.074 1.00 94.12 343 SER A N 1
ATOM 2703 C CA . SER A 1 343 ? 12.927 5.511 -4.129 1.00 94.12 343 SER A CA 1
ATOM 2704 C C . SER A 1 343 ? 13.334 5.162 -5.557 1.00 94.12 343 SER A C 1
ATOM 2706 O O . SER A 1 343 ? 14.070 5.914 -6.196 1.00 94.12 343 SER A O 1
ATOM 2708 N N . GLU A 1 344 ? 12.790 4.080 -6.106 1.00 93.19 344 GLU A N 1
ATOM 2709 C CA . GLU A 1 344 ? 13.113 3.558 -7.445 1.00 93.19 344 GLU A CA 1
ATOM 2710 C C . GLU A 1 344 ? 12.018 3.766 -8.506 1.00 93.19 344 GLU A C 1
ATOM 2712 O O . GLU A 1 344 ? 12.155 3.303 -9.639 1.00 93.19 344 GLU A O 1
ATOM 2717 N N . SER A 1 345 ? 11.019 4.587 -8.161 1.00 94.44 345 SER A N 1
ATOM 2718 C CA . SER A 1 345 ? 9.808 4.922 -8.932 1.00 94.44 345 SER A CA 1
ATOM 2719 C C . SER A 1 345 ? 8.586 4.045 -8.658 1.00 94.44 345 SER A C 1
ATOM 2721 O O . SER A 1 345 ? 7.521 4.378 -9.173 1.00 94.44 345 SER A O 1
ATOM 2723 N N . LEU A 1 346 ? 8.687 3.021 -7.804 1.00 95.94 346 LEU A N 1
ATOM 2724 C CA . LEU A 1 346 ? 7.529 2.305 -7.254 1.00 95.94 346 LEU A CA 1
ATOM 2725 C C . LEU A 1 346 ? 7.385 2.500 -5.738 1.00 95.94 346 LEU A C 1
ATOM 2727 O O . LEU A 1 346 ? 6.335 2.938 -5.272 1.00 95.94 346 LEU A O 1
ATOM 2731 N N . HIS A 1 347 ? 8.424 2.182 -4.966 1.00 97.25 347 HIS A N 1
ATOM 2732 C CA . HIS A 1 347 ? 8.368 2.236 -3.503 1.00 97.25 347 HIS A CA 1
ATOM 2733 C C . HIS A 1 347 ? 8.606 3.646 -2.946 1.00 97.25 347 HIS A C 1
ATOM 2735 O O . HIS A 1 347 ? 9.241 4.484 -3.588 1.00 97.25 347 HIS A O 1
ATOM 2741 N N . LEU A 1 348 ? 8.103 3.916 -1.736 1.00 98.00 348 LEU A N 1
ATOM 2742 C CA . LEU A 1 348 ? 8.261 5.212 -1.072 1.00 98.00 348 LEU A CA 1
ATOM 2743 C C . LEU A 1 348 ? 9.663 5.331 -0.466 1.00 98.00 348 LEU A C 1
ATOM 2745 O O . LEU A 1 348 ? 10.183 4.377 0.115 1.00 98.00 348 LEU A O 1
ATOM 2749 N N . ASN A 1 349 ? 10.246 6.525 -0.539 1.00 97.31 349 ASN A N 1
ATOM 2750 C CA . ASN A 1 349 ? 11.330 6.919 0.363 1.00 97.31 349 ASN A CA 1
ATOM 2751 C C . ASN A 1 349 ? 10.746 7.493 1.672 1.00 97.31 349 ASN A C 1
ATOM 2753 O O . ASN A 1 349 ? 9.523 7.563 1.819 1.00 97.31 349 ASN A O 1
ATOM 2757 N N . GLU A 1 350 ? 11.570 7.907 2.642 1.00 97.38 350 GLU A N 1
ATOM 2758 C CA . GLU A 1 350 ? 11.038 8.400 3.923 1.00 97.38 350 GLU A CA 1
ATOM 2759 C C . GLU A 1 350 ? 10.225 9.695 3.785 1.00 97.38 350 GLU A C 1
ATOM 2761 O O . GLU A 1 350 ? 9.316 9.913 4.583 1.00 97.38 350 GLU A O 1
ATOM 2766 N N . ASN A 1 351 ? 10.467 10.534 2.768 1.00 97.06 351 ASN A N 1
ATOM 2767 C CA . ASN A 1 351 ? 9.610 11.703 2.526 1.00 97.06 351 ASN A CA 1
ATOM 2768 C C . ASN A 1 351 ? 8.196 11.265 2.119 1.00 97.06 351 ASN A C 1
ATOM 2770 O O . ASN A 1 351 ? 7.212 11.769 2.658 1.00 97.06 351 ASN A O 1
ATOM 2774 N N . GLY A 1 352 ? 8.096 10.306 1.192 1.00 98.12 352 GLY A N 1
ATOM 2775 C CA . GLY A 1 352 ? 6.819 9.722 0.784 1.00 98.12 352 GLY A CA 1
ATOM 2776 C C . GLY A 1 352 ? 6.129 8.982 1.928 1.00 98.12 352 GLY A C 1
ATOM 2777 O O . GLY A 1 352 ? 4.935 9.171 2.147 1.00 98.12 352 GLY A O 1
ATOM 2778 N N . GLY A 1 353 ? 6.888 8.205 2.705 1.00 98.38 353 GLY A N 1
ATOM 2779 C CA . GLY A 1 353 ? 6.392 7.522 3.900 1.00 98.38 353 GLY A CA 1
ATOM 2780 C C . GLY A 1 353 ? 5.808 8.495 4.925 1.00 98.38 353 GLY A C 1
ATOM 2781 O O . GLY A 1 353 ? 4.673 8.318 5.350 1.00 98.38 353 GLY A O 1
ATOM 2782 N N . CYS A 1 354 ? 6.521 9.583 5.231 1.00 98.38 354 CYS A N 1
ATOM 2783 C CA . CYS A 1 354 ? 6.063 10.627 6.151 1.00 98.38 354 CYS A CA 1
ATOM 2784 C C . CYS A 1 354 ? 4.734 11.267 5.712 1.00 98.38 354 CYS A C 1
ATOM 2786 O O . CYS A 1 354 ? 3.862 11.527 6.542 1.00 98.38 354 CYS A O 1
ATOM 2788 N N . ILE A 1 355 ? 4.538 11.477 4.405 1.00 98.62 355 ILE A N 1
ATOM 2789 C CA . ILE A 1 355 ? 3.268 11.985 3.865 1.00 98.62 355 ILE A CA 1
ATOM 2790 C C . ILE A 1 355 ? 2.134 10.994 4.128 1.00 98.62 355 ILE A C 1
ATOM 2792 O O . ILE A 1 355 ? 1.084 11.401 4.622 1.00 98.62 355 ILE A O 1
ATOM 2796 N N . VAL A 1 356 ? 2.347 9.702 3.859 1.00 98.69 356 VAL A N 1
ATOM 2797 C CA . VAL A 1 356 ? 1.345 8.664 4.149 1.00 98.69 356 VAL A CA 1
ATOM 2798 C C . VAL A 1 356 ? 1.038 8.615 5.646 1.00 98.69 356 VAL A C 1
ATOM 2800 O O . VAL A 1 356 ? -0.133 8.663 6.021 1.00 98.69 356 VAL A O 1
ATOM 2803 N N . THR A 1 357 ? 2.061 8.614 6.508 1.00 98.69 357 THR A N 1
ATOM 2804 C CA . THR A 1 357 ? 1.902 8.664 7.970 1.00 98.69 357 THR A CA 1
ATOM 2805 C C . THR A 1 357 ? 1.042 9.850 8.399 1.00 98.69 357 THR A C 1
ATOM 2807 O O . THR A 1 357 ? 0.136 9.699 9.217 1.00 98.69 357 THR A O 1
ATOM 2810 N N . ASN A 1 358 ? 1.284 11.030 7.826 1.00 98.38 358 ASN A N 1
ATOM 2811 C CA . ASN A 1 358 ? 0.523 12.235 8.131 1.00 98.38 358 ASN A CA 1
ATOM 2812 C C . ASN A 1 358 ? -0.953 12.114 7.729 1.00 98.38 358 ASN A C 1
ATOM 2814 O O . ASN A 1 358 ? -1.826 12.458 8.521 1.00 98.38 358 ASN A O 1
ATOM 2818 N N . GLU A 1 359 ? -1.250 11.596 6.537 1.00 98.62 359 GLU A N 1
ATOM 2819 C CA . GLU A 1 359 ? -2.635 11.398 6.091 1.00 98.62 359 GLU A CA 1
ATOM 2820 C C . GLU A 1 359 ? -3.377 10.357 6.947 1.00 98.62 359 GLU A C 1
ATOM 2822 O O . GLU A 1 359 ? -4.528 10.578 7.330 1.00 98.62 359 GLU A O 1
ATOM 2827 N N . VAL A 1 360 ? -2.703 9.271 7.341 1.00 98.50 360 VAL A N 1
ATOM 2828 C CA . VAL A 1 360 ? -3.259 8.264 8.262 1.00 98.50 360 VAL A CA 1
ATOM 2829 C C . VAL A 1 360 ? -3.551 8.883 9.628 1.00 98.50 360 VAL A C 1
ATOM 2831 O O . VAL A 1 360 ? -4.648 8.719 10.159 1.00 98.50 360 VAL A O 1
ATOM 2834 N N . VAL A 1 361 ? -2.597 9.623 10.201 1.00 97.75 361 VAL A N 1
ATOM 2835 C CA . VAL A 1 361 ? -2.759 10.244 11.523 1.00 97.75 361 VAL A CA 1
ATOM 2836 C C . VAL A 1 361 ? -3.840 11.321 11.509 1.00 97.75 361 VAL A C 1
ATOM 2838 O O . VAL A 1 361 ? -4.648 11.360 12.434 1.00 97.75 361 VAL A O 1
ATOM 2841 N N . LYS A 1 362 ? -3.933 12.148 10.462 1.00 96.88 362 LYS A N 1
ATOM 2842 C CA . LYS A 1 362 ? -5.040 13.107 10.304 1.00 96.88 362 LYS A CA 1
ATOM 2843 C C . LYS A 1 362 ? -6.395 12.406 10.316 1.00 96.88 362 LYS A C 1
ATOM 2845 O O . LYS A 1 362 ? -7.290 12.841 11.036 1.00 96.88 362 LYS A O 1
ATOM 2850 N N . TRP A 1 363 ? -6.530 11.317 9.559 1.00 97.31 363 TRP A N 1
ATOM 2851 C CA . TRP A 1 363 ? -7.763 10.536 9.516 1.00 97.31 363 TRP A CA 1
ATOM 2852 C C . TRP A 1 363 ? -8.102 9.897 10.870 1.00 97.31 363 TRP A C 1
ATOM 2854 O O . TRP A 1 363 ? -9.240 9.992 11.322 1.00 97.31 363 TRP A O 1
ATOM 2864 N N . LEU A 1 364 ? -7.127 9.298 11.559 1.00 96.38 364 LEU A N 1
ATOM 2865 C CA . LEU A 1 364 ? -7.346 8.748 12.902 1.00 96.38 364 LEU A CA 1
ATOM 2866 C C . LEU A 1 364 ? -7.809 9.826 13.882 1.00 96.38 364 LEU A C 1
ATOM 2868 O O . LEU A 1 364 ? -8.751 9.607 14.638 1.00 96.38 364 LEU A O 1
ATOM 2872 N N . MET A 1 365 ? -7.165 10.993 13.854 1.00 93.25 365 MET A N 1
ATOM 2873 C CA . MET A 1 365 ? -7.523 12.111 14.720 1.00 93.25 365 MET A CA 1
ATOM 2874 C C . MET A 1 365 ? -8.950 12.595 14.453 1.00 93.25 365 MET A C 1
ATOM 2876 O O . MET A 1 365 ? -9.650 12.890 15.414 1.00 93.25 365 MET A O 1
ATOM 2880 N N . ASP A 1 366 ? -9.390 12.641 13.191 1.00 92.38 366 ASP A N 1
ATOM 2881 C CA . ASP A 1 366 ? -10.779 12.946 12.818 1.00 92.38 366 ASP A CA 1
ATOM 2882 C C . ASP A 1 366 ? -11.769 11.936 13.415 1.00 92.38 366 ASP A C 1
ATOM 2884 O O . ASP A 1 366 ? -12.758 12.334 14.017 1.00 92.38 366 ASP A O 1
ATOM 2888 N N . LYS A 1 367 ? -11.469 10.632 13.345 1.00 90.75 367 LYS A N 1
ATOM 2889 C CA . LYS A 1 367 ? -12.350 9.581 13.886 1.00 90.75 367 LYS A CA 1
ATOM 2890 C C . LYS A 1 367 ? -12.342 9.459 15.415 1.00 90.75 367 LYS A C 1
ATOM 2892 O O . LYS A 1 367 ? -13.237 8.826 15.969 1.00 90.75 367 LYS A O 1
ATOM 2897 N N . MET A 1 368 ? -11.332 10.012 16.086 1.00 86.81 368 MET A N 1
ATOM 2898 C CA . MET A 1 368 ? -11.198 10.027 17.551 1.00 86.81 368 MET A CA 1
ATOM 2899 C C . MET A 1 368 ? -11.746 11.304 18.210 1.00 86.81 368 MET A C 1
ATOM 2901 O O . MET A 1 368 ? -11.726 11.417 19.442 1.00 86.81 368 MET A O 1
ATOM 2905 N N . MET A 1 369 ? -12.131 12.310 17.422 1.00 71.56 369 MET A N 1
ATOM 2906 C CA . MET A 1 369 ? -12.807 13.526 17.893 1.00 71.56 369 MET A CA 1
ATOM 2907 C C . MET A 1 369 ? -14.316 13.336 17.839 1.00 71.56 369 MET A C 1
ATOM 2909 O O . MET A 1 369 ? -14.959 13.875 18.766 1.00 71.56 369 MET A O 1
#